Protein AF-A0A6A4B364-F1 (afdb_monomer_lite)

Structure (mmCIF, N/CA/C/O backbone):
data_AF-A0A6A4B364-F1
#
_entry.id   AF-A0A6A4B364-F1
#
loop_
_atom_site.group_PDB
_atom_site.id
_atom_site.type_symbol
_atom_site.label_atom_id
_atom_site.label_alt_id
_atom_site.label_comp_id
_atom_site.label_asym_id
_atom_site.label_entity_id
_atom_site.label_seq_id
_atom_site.pdbx_PDB_ins_code
_atom_site.Cartn_x
_atom_site.Cartn_y
_atom_site.Cartn_z
_atom_site.occupancy
_atom_site.B_iso_or_equiv
_atom_site.auth_seq_id
_atom_site.auth_comp_id
_atom_site.auth_asym_id
_atom_site.auth_atom_id
_atom_site.pdbx_PDB_model_num
ATOM 1 N N . MET A 1 1 ? 4.203 9.404 -16.608 1.00 52.62 1 MET A N 1
ATOM 2 C CA . MET A 1 1 ? 3.717 10.220 -15.467 1.00 52.62 1 MET A CA 1
ATOM 3 C C . MET A 1 1 ? 3.835 9.376 -14.208 1.00 52.62 1 MET A C 1
ATOM 5 O O . MET A 1 1 ? 3.344 8.257 -14.244 1.00 52.62 1 MET A O 1
ATOM 9 N N . ILE A 1 2 ? 4.499 9.880 -13.164 1.00 55.16 2 ILE A N 1
ATOM 10 C CA . ILE A 1 2 ? 4.746 9.167 -11.895 1.00 55.16 2 ILE A CA 1
ATOM 11 C C . ILE A 1 2 ? 3.555 9.365 -10.941 1.00 55.16 2 ILE A C 1
ATOM 13 O O . ILE A 1 2 ? 2.988 10.461 -10.892 1.00 55.16 2 ILE A O 1
ATOM 17 N N . HIS A 1 3 ? 3.192 8.330 -10.183 1.00 65.50 3 HIS A N 1
ATOM 18 C CA . HIS A 1 3 ? 2.043 8.278 -9.286 1.00 65.50 3 HIS A CA 1
ATOM 19 C C . HIS A 1 3 ? 2.066 9.456 -8.312 1.00 65.50 3 HIS A C 1
ATOM 21 O O . HIS A 1 3 ? 3.136 9.775 -7.780 1.00 65.50 3 HIS A O 1
ATOM 27 N N . PRO A 1 4 ? 0.919 10.084 -7.993 1.00 68.44 4 PRO A N 1
ATOM 28 C CA . PRO A 1 4 ? 0.864 11.164 -7.007 1.00 68.44 4 PRO A CA 1
ATOM 29 C C . PRO A 1 4 ? 1.469 10.783 -5.648 1.00 68.44 4 PRO A C 1
ATOM 31 O O . PRO A 1 4 ? 2.124 11.613 -5.027 1.00 68.44 4 PRO A O 1
ATOM 34 N N . ASN A 1 5 ? 1.333 9.513 -5.249 1.00 63.38 5 ASN A N 1
ATOM 35 C CA . ASN A 1 5 ? 1.792 9.008 -3.949 1.00 63.38 5 ASN A CA 1
ATOM 36 C C . ASN A 1 5 ? 3.190 8.352 -3.979 1.00 63.38 5 ASN A C 1
ATOM 38 O O . ASN A 1 5 ? 3.548 7.679 -3.013 1.00 63.38 5 ASN A O 1
ATOM 42 N N . GLN A 1 6 ? 3.961 8.487 -5.071 1.00 55.31 6 GLN A N 1
ATOM 43 C CA . GLN A 1 6 ? 5.340 7.983 -5.153 1.00 55.31 6 GLN A CA 1
ATOM 44 C C . GLN A 1 6 ? 6.344 9.100 -4.858 1.00 55.31 6 GLN A C 1
ATOM 46 O O . GLN A 1 6 ? 6.593 9.968 -5.692 1.00 55.31 6 GLN A O 1
ATOM 51 N N . ASN A 1 7 ? 6.913 9.106 -3.656 1.00 56.19 7 ASN A N 1
ATOM 52 C CA . ASN A 1 7 ? 7.682 10.240 -3.142 1.00 56.19 7 ASN A CA 1
ATOM 53 C C . ASN A 1 7 ? 9.203 10.135 -3.349 1.00 56.19 7 ASN A C 1
ATOM 55 O O . ASN A 1 7 ? 9.894 11.136 -3.198 1.00 56.19 7 ASN A O 1
ATOM 59 N N . GLY A 1 8 ? 9.736 8.960 -3.697 1.00 48.88 8 GLY A N 1
ATOM 60 C CA . GLY A 1 8 ? 11.181 8.774 -3.899 1.00 48.88 8 GLY A CA 1
ATOM 61 C C . GLY A 1 8 ? 11.618 9.005 -5.342 1.00 48.88 8 GLY A C 1
ATOM 62 O O . GLY A 1 8 ? 10.879 8.680 -6.269 1.00 48.88 8 GLY A O 1
ATOM 63 N N . PHE A 1 9 ? 12.824 9.558 -5.516 1.00 43.91 9 PHE A N 1
ATOM 64 C CA . PHE A 1 9 ? 13.441 9.879 -6.815 1.00 43.91 9 PHE A CA 1
ATOM 65 C C . PHE A 1 9 ? 12.610 10.815 -7.720 1.00 43.91 9 PHE A C 1
ATOM 67 O O . PHE A 1 9 ? 12.862 10.916 -8.918 1.00 43.91 9 PHE A O 1
ATOM 74 N N . VAL A 1 10 ? 11.648 11.545 -7.144 1.00 50.16 10 VAL A N 1
ATOM 75 C CA . VAL A 1 10 ? 10.903 12.623 -7.807 1.00 50.16 10 VAL A CA 1
ATOM 76 C C . VAL A 1 10 ? 11.375 13.958 -7.224 1.00 50.16 10 VAL A C 1
ATOM 78 O O . VAL A 1 10 ? 11.306 14.128 -6.002 1.00 50.16 10 VAL A O 1
ATOM 81 N N . PRO A 1 11 ? 11.834 14.921 -8.047 1.00 35.78 11 PRO A N 1
ATOM 82 C CA . PRO A 1 11 ? 12.192 16.251 -7.563 1.00 35.78 11 PRO A CA 1
ATOM 83 C C . PRO A 1 11 ? 11.050 16.863 -6.733 1.00 35.78 11 PRO A C 1
ATOM 85 O O . PRO A 1 11 ? 9.886 16.776 -7.121 1.00 35.78 11 PRO A O 1
ATOM 88 N N . PHE A 1 12 ? 11.386 17.490 -5.600 1.00 40.25 12 PHE A N 1
ATOM 89 C CA . PHE A 1 12 ? 10.466 18.189 -4.679 1.00 40.25 12 PHE A CA 1
ATOM 90 C C . PHE A 1 12 ? 9.543 17.329 -3.795 1.00 40.25 12 PHE A C 1
ATOM 92 O O . PHE A 1 12 ? 8.692 17.886 -3.101 1.00 40.25 12 PHE A O 1
ATOM 99 N N . ARG A 1 13 ? 9.713 16.002 -3.744 1.00 52.84 13 ARG A N 1
ATOM 100 C CA . ARG A 1 13 ? 9.011 15.136 -2.776 1.00 52.84 13 ARG A CA 1
ATOM 101 C C . ARG A 1 13 ? 9.959 14.701 -1.657 1.00 52.84 13 ARG A C 1
ATOM 103 O O . ARG A 1 13 ? 11.130 14.424 -1.901 1.00 52.84 13 ARG A O 1
ATOM 110 N N . THR A 1 14 ? 9.475 14.691 -0.415 1.00 50.91 14 THR A N 1
ATOM 111 C CA . THR A 1 14 ? 10.296 14.399 0.772 1.00 50.91 14 THR A CA 1
ATOM 112 C C . THR A 1 14 ? 9.898 13.071 1.407 1.00 50.91 14 THR A C 1
ATOM 114 O O . THR A 1 14 ? 8.752 12.633 1.315 1.00 50.91 14 THR A O 1
ATOM 117 N N . ILE A 1 15 ? 10.839 12.462 2.132 1.00 55.56 15 ILE A N 1
ATOM 118 C CA . ILE A 1 15 ? 10.612 11.266 2.967 1.00 55.56 15 ILE A CA 1
ATOM 119 C C . ILE A 1 15 ? 9.463 11.492 3.971 1.00 55.56 15 ILE A C 1
ATOM 121 O O . ILE A 1 15 ? 8.777 10.555 4.375 1.00 55.56 15 ILE A O 1
ATOM 125 N N . HIS A 1 16 ? 9.224 12.750 4.352 1.00 56.56 16 HIS A N 1
ATOM 126 C CA . HIS A 1 16 ? 8.242 13.125 5.364 1.00 56.56 16 HIS A CA 1
ATOM 127 C C . HIS A 1 16 ? 6.809 12.867 4.880 1.00 56.56 16 HIS A C 1
ATOM 129 O O . HIS A 1 16 ? 5.979 12.454 5.677 1.00 56.56 16 HIS A O 1
ATOM 135 N N . ALA A 1 17 ? 6.546 12.949 3.571 1.00 63.28 17 ALA A N 1
ATOM 136 C CA . ALA A 1 17 ? 5.213 12.721 3.014 1.00 63.28 17 ALA A CA 1
ATOM 137 C C . ALA A 1 17 ? 4.667 11.306 3.297 1.00 63.28 17 ALA A C 1
ATOM 139 O O . ALA A 1 17 ? 3.476 11.142 3.551 1.00 63.28 17 ALA A O 1
ATOM 140 N N . THR A 1 18 ? 5.518 10.276 3.305 1.00 66.50 18 THR A N 1
ATOM 141 C CA . THR A 1 18 ? 5.091 8.901 3.626 1.00 66.50 18 THR A CA 1
ATOM 142 C C . THR A 1 18 ? 4.776 8.744 5.118 1.00 66.50 18 THR A C 1
ATOM 144 O O . THR A 1 18 ? 3.798 8.090 5.483 1.00 66.50 18 THR A O 1
ATOM 147 N N . VAL A 1 19 ? 5.563 9.389 5.987 1.00 71.38 19 VAL A N 1
ATOM 148 C CA . VAL A 1 19 ? 5.317 9.416 7.439 1.00 71.38 19 VAL A CA 1
ATOM 149 C C . VAL A 1 19 ? 4.038 10.193 7.756 1.00 71.38 19 VAL A C 1
ATOM 151 O O . VAL A 1 19 ? 3.235 9.750 8.582 1.00 71.38 19 VAL A O 1
ATOM 154 N N . ASP A 1 20 ? 3.804 11.301 7.058 1.00 78.75 20 ASP A N 1
ATOM 155 C CA . ASP A 1 20 ? 2.604 12.122 7.191 1.00 78.75 20 ASP A CA 1
ATOM 156 C C . ASP A 1 20 ? 1.355 11.347 6.760 1.00 78.75 20 ASP A C 1
ATOM 158 O O . ASP A 1 20 ? 0.362 11.332 7.488 1.00 78.75 20 ASP A O 1
ATOM 162 N N . LEU A 1 21 ? 1.410 10.625 5.632 1.00 81.56 21 LEU A N 1
ATOM 163 C CA . LEU A 1 21 ? 0.314 9.763 5.173 1.00 81.56 21 LEU A CA 1
ATOM 164 C C . LEU A 1 21 ? 0.012 8.642 6.169 1.00 81.56 21 LEU A C 1
ATOM 166 O O . LEU A 1 21 ? -1.152 8.391 6.480 1.00 81.56 21 LEU A O 1
ATOM 170 N N . PHE A 1 22 ? 1.044 7.992 6.710 1.00 84.44 22 PHE A N 1
ATOM 171 C CA . PHE A 1 22 ? 0.864 6.967 7.734 1.00 84.44 22 PHE A CA 1
ATOM 172 C C . PHE A 1 22 ? 0.234 7.541 9.013 1.00 84.44 22 PHE A C 1
ATOM 174 O O . PHE A 1 22 ? -0.705 6.963 9.560 1.00 84.44 22 PHE A O 1
ATOM 181 N N . THR A 1 23 ? 0.695 8.709 9.460 1.00 84.56 23 THR A N 1
ATOM 182 C CA . THR A 1 23 ? 0.163 9.400 10.645 1.00 84.56 23 THR A CA 1
ATOM 183 C C . THR A 1 23 ? -1.288 9.834 10.436 1.00 84.56 23 THR A C 1
ATOM 185 O O . THR A 1 23 ? -2.134 9.617 11.306 1.00 84.56 23 THR A O 1
ATOM 188 N N . ALA A 1 24 ? -1.609 10.381 9.264 1.00 87.38 24 ALA A N 1
ATOM 189 C CA . ALA A 1 24 ? -2.969 10.750 8.894 1.00 87.38 24 ALA A CA 1
ATOM 190 C C . ALA A 1 24 ? -3.890 9.522 8.844 1.00 87.38 24 ALA A C 1
ATOM 192 O O . ALA A 1 24 ? -5.014 9.576 9.345 1.00 87.38 24 ALA A O 1
ATOM 193 N N . ALA A 1 25 ? -3.402 8.396 8.316 1.00 88.56 25 ALA A N 1
ATOM 194 C CA . ALA A 1 25 ? -4.145 7.141 8.294 1.00 88.56 25 ALA A CA 1
ATOM 195 C C . ALA A 1 25 ? -4.427 6.607 9.706 1.00 88.56 25 ALA A C 1
ATOM 197 O O . ALA A 1 25 ? -5.543 6.171 9.984 1.00 88.56 25 ALA A O 1
ATOM 198 N N . GLN A 1 26 ? -3.458 6.697 10.625 1.00 89.06 26 GLN A N 1
ATOM 199 C CA . GLN A 1 26 ? -3.680 6.356 12.033 1.00 89.06 26 GLN A CA 1
ATOM 200 C C . GLN A 1 26 ? -4.712 7.267 12.700 1.00 89.06 26 GLN A C 1
ATOM 202 O O . GLN A 1 26 ? -5.534 6.792 13.481 1.00 89.06 26 GLN A O 1
ATOM 207 N N . ALA A 1 27 ? -4.668 8.573 12.425 1.00 89.31 27 ALA A N 1
ATOM 208 C CA . ALA A 1 27 ? -5.640 9.515 12.967 1.00 89.31 27 ALA A CA 1
ATOM 209 C C . ALA A 1 27 ? -7.060 9.187 12.478 1.00 89.31 27 ALA A C 1
ATOM 211 O O . ALA A 1 27 ? -7.966 9.070 13.302 1.00 89.31 27 ALA A O 1
ATOM 212 N N . ALA A 1 28 ? -7.226 8.941 11.174 1.00 90.94 28 ALA A N 1
ATOM 213 C CA . ALA A 1 28 ? -8.504 8.553 10.578 1.00 90.94 28 ALA A CA 1
ATOM 214 C C . ALA A 1 28 ? -9.048 7.241 11.171 1.00 90.94 28 ALA A C 1
ATOM 216 O O . ALA A 1 28 ? -10.196 7.192 11.606 1.00 90.94 28 ALA A O 1
ATOM 217 N N . ALA A 1 29 ? -8.205 6.209 11.284 1.00 90.50 29 ALA A N 1
ATOM 218 C CA . ALA A 1 29 ? -8.578 4.912 11.859 1.00 90.50 29 ALA A CA 1
ATOM 219 C C . ALA A 1 29 ? -8.974 4.975 13.347 1.00 90.50 29 ALA A C 1
ATOM 221 O O . ALA A 1 29 ? -9.694 4.113 13.847 1.00 90.50 29 ALA A O 1
ATOM 222 N N . LYS A 1 30 ? -8.480 5.973 14.087 1.00 89.31 30 LYS A N 1
ATOM 223 C CA . LYS A 1 30 ? -8.847 6.190 15.496 1.00 89.31 30 LYS A CA 1
ATOM 224 C C . LYS A 1 30 ? -10.136 6.990 15.652 1.00 89.31 30 LYS A C 1
ATOM 226 O O . LYS A 1 30 ? -10.807 6.833 16.667 1.00 89.31 30 LYS A O 1
ATOM 231 N N . SER A 1 31 ? -10.450 7.864 14.697 1.00 89.88 31 SER A N 1
ATOM 232 C CA . SER A 1 31 ? -11.619 8.744 14.760 1.00 89.88 31 SER A CA 1
ATOM 233 C C . SER A 1 31 ? -12.870 8.154 14.118 1.00 89.88 31 SER A C 1
ATOM 235 O O . SER A 1 31 ? -13.972 8.534 14.499 1.00 89.88 31 SER A O 1
ATOM 237 N N . ASP A 1 32 ? -12.705 7.277 13.127 1.00 90.81 32 ASP A N 1
ATOM 238 C CA . ASP A 1 32 ? -13.801 6.697 12.354 1.00 90.81 32 ASP A CA 1
ATOM 239 C C . ASP A 1 32 ? -13.988 5.212 12.725 1.00 90.81 32 ASP A C 1
ATOM 241 O O . ASP A 1 32 ? -13.091 4.404 12.451 1.00 90.81 32 ASP A O 1
ATOM 245 N N . PRO A 1 33 ? -15.122 4.829 13.349 1.00 89.19 33 PRO A N 1
ATOM 246 C CA . PRO A 1 33 ? -15.416 3.439 13.692 1.00 89.19 33 PRO A CA 1
ATOM 247 C C . PRO A 1 33 ? -15.363 2.485 12.494 1.00 89.19 33 PRO A C 1
ATOM 249 O O . PRO A 1 33 ? -14.928 1.345 12.654 1.00 89.19 33 PRO A O 1
ATOM 252 N N . ASP A 1 34 ? -15.710 2.952 11.290 1.00 89.19 34 ASP A N 1
ATOM 253 C CA . ASP A 1 34 ? -15.688 2.127 10.075 1.00 89.19 34 ASP A CA 1
ATOM 254 C C . ASP A 1 34 ? -14.256 1.766 9.641 1.00 89.19 34 ASP A C 1
ATOM 256 O O . ASP A 1 34 ? -14.041 0.835 8.860 1.00 89.19 34 ASP A O 1
ATOM 260 N N . MET A 1 35 ? -13.256 2.491 10.153 1.00 91.62 35 MET A N 1
ATOM 261 C CA . MET A 1 35 ? -11.827 2.275 9.904 1.00 91.62 35 MET A CA 1
ATOM 262 C C . MET A 1 35 ? -11.081 1.789 11.150 1.00 91.62 35 MET A C 1
ATOM 264 O O . MET A 1 35 ? -9.850 1.733 11.142 1.00 91.62 35 MET A O 1
ATOM 268 N N . ALA A 1 36 ? -11.788 1.393 12.211 1.00 87.75 36 ALA A N 1
ATOM 269 C CA . ALA A 1 36 ? -11.161 0.949 13.454 1.00 87.75 36 ALA A CA 1
ATOM 270 C C . ALA A 1 36 ? -10.290 -0.312 13.276 1.00 87.75 36 ALA A C 1
ATOM 272 O O . ALA A 1 36 ? -9.364 -0.548 14.051 1.00 87.75 36 ALA A O 1
ATOM 273 N N . GLU A 1 37 ? -10.546 -1.094 12.226 1.00 85.81 37 GLU A N 1
ATOM 274 C CA . GLU A 1 37 ? -9.785 -2.294 11.855 1.00 85.81 37 GLU A CA 1
ATOM 275 C C . GLU A 1 37 ? -8.764 -2.055 10.738 1.00 85.81 37 GLU A C 1
ATOM 277 O O . GLU A 1 37 ? -8.182 -3.012 10.224 1.00 85.81 37 GLU A O 1
ATOM 282 N N . ALA A 1 38 ? -8.539 -0.797 10.354 1.00 89.88 38 ALA A N 1
ATOM 283 C CA . ALA A 1 38 ? -7.663 -0.475 9.243 1.00 89.88 38 ALA A CA 1
ATOM 284 C C . ALA A 1 38 ? -6.216 -0.908 9.512 1.00 89.88 38 ALA A C 1
ATOM 286 O O . ALA A 1 38 ? -5.687 -0.808 10.628 1.00 89.88 38 ALA A O 1
ATOM 287 N N . LEU A 1 39 ? -5.560 -1.374 8.452 1.00 89.56 39 LEU A N 1
ATOM 288 C CA . LEU A 1 39 ? -4.205 -1.912 8.487 1.00 89.56 39 LEU A CA 1
ATOM 289 C C . LEU A 1 39 ? -3.330 -1.202 7.453 1.00 89.56 39 LEU A C 1
ATOM 291 O O . LEU A 1 39 ? -3.795 -0.809 6.384 1.00 89.56 39 LEU A O 1
ATOM 295 N N . ALA A 1 40 ? -2.041 -1.103 7.757 1.00 89.50 40 ALA A N 1
ATOM 296 C CA . ALA A 1 40 ? -1.001 -0.757 6.802 1.00 89.50 40 ALA A CA 1
ATOM 297 C C . ALA A 1 40 ? -0.107 -1.977 6.555 1.00 89.50 40 ALA A C 1
ATOM 299 O O . ALA A 1 40 ? 0.352 -2.618 7.500 1.00 89.50 40 ALA A O 1
ATOM 300 N N . LEU A 1 41 ? 0.137 -2.296 5.289 1.00 87.25 41 LEU A N 1
ATOM 301 C CA . LEU A 1 41 ? 1.050 -3.331 4.835 1.00 87.25 41 LEU A CA 1
ATOM 302 C C . LEU A 1 41 ? 2.316 -2.648 4.330 1.00 87.25 41 LEU A C 1
ATOM 304 O O . LEU A 1 41 ? 2.267 -1.936 3.331 1.00 87.25 41 LEU A O 1
ATOM 308 N N . LEU A 1 42 ? 3.437 -2.872 5.003 1.00 85.62 42 LEU A N 1
ATOM 309 C CA . LEU A 1 42 ? 4.753 -2.422 4.561 1.00 85.62 42 LEU A CA 1
ATOM 310 C C . LEU A 1 42 ? 5.349 -3.534 3.698 1.00 85.62 42 LEU A C 1
ATOM 312 O O . LEU A 1 42 ? 5.730 -4.584 4.217 1.00 85.62 42 LEU A O 1
ATOM 316 N N . LEU A 1 43 ? 5.335 -3.331 2.383 1.00 83.25 43 LEU A N 1
ATOM 317 C CA . LEU A 1 43 ? 5.766 -4.290 1.374 1.00 83.25 43 LEU A CA 1
ATOM 318 C C . LEU A 1 43 ? 7.262 -4.092 1.087 1.00 83.25 43 LEU A C 1
ATOM 320 O O . LEU A 1 43 ? 7.671 -3.024 0.644 1.00 83.25 43 LEU A O 1
ATOM 324 N N . ASP A 1 44 ? 8.058 -5.140 1.301 1.00 79.00 44 ASP A N 1
ATOM 325 C CA . ASP A 1 44 ? 9.494 -5.176 0.976 1.00 79.00 44 ASP A CA 1
ATOM 326 C C . ASP A 1 44 ? 9.686 -6.067 -0.256 1.00 79.00 44 ASP A C 1
ATOM 328 O O . ASP A 1 44 ? 9.340 -7.247 -0.213 1.00 79.00 44 ASP A O 1
ATOM 332 N N . PHE A 1 45 ? 10.201 -5.538 -1.366 1.00 74.44 45 PHE A N 1
ATOM 333 C CA . PHE A 1 45 ? 10.499 -6.332 -2.567 1.00 74.44 45 PHE A CA 1
ATOM 334 C C . PHE A 1 45 ? 11.972 -6.765 -2.568 1.00 74.44 45 PHE A C 1
ATOM 336 O O . PHE A 1 45 ? 12.879 -5.954 -2.389 1.00 74.44 45 PHE A O 1
ATOM 343 N N . ARG A 1 46 ? 12.248 -8.062 -2.777 1.00 67.06 46 ARG A N 1
ATOM 344 C CA . ARG A 1 46 ? 13.624 -8.590 -2.743 1.00 67.06 46 ARG A CA 1
ATOM 345 C C . ARG A 1 46 ? 14.456 -8.040 -3.895 1.00 67.06 46 ARG A C 1
ATOM 347 O O . ARG A 1 46 ? 14.161 -8.359 -5.040 1.00 67.06 46 ARG A O 1
ATOM 354 N N . LYS A 1 47 ? 15.545 -7.327 -3.559 1.00 58.56 47 LYS A N 1
ATOM 355 C CA . LYS A 1 47 ? 16.659 -6.948 -4.456 1.00 58.56 47 LYS A CA 1
ATOM 356 C C . LYS A 1 47 ? 16.176 -6.672 -5.884 1.00 58.56 47 LYS A C 1
ATOM 358 O O . LYS A 1 47 ? 16.555 -7.360 -6.833 1.00 58.56 47 LYS A O 1
ATOM 363 N N . ALA A 1 48 ? 15.307 -5.675 -6.007 1.00 54.19 48 ALA A N 1
ATOM 364 C CA . ALA A 1 48 ? 14.619 -5.337 -7.246 1.00 54.19 48 ALA A CA 1
ATOM 365 C C . ALA A 1 48 ? 15.557 -5.092 -8.445 1.00 54.19 48 ALA A C 1
ATOM 367 O O . ALA A 1 48 ? 15.171 -5.297 -9.586 1.00 54.19 48 ALA A O 1
ATOM 368 N N . TYR A 1 49 ? 16.808 -4.705 -8.186 1.00 52.38 49 TYR A N 1
ATOM 369 C CA . TYR A 1 49 ? 17.838 -4.473 -9.203 1.00 52.38 49 TYR A CA 1
ATOM 370 C C . TYR A 1 49 ? 18.648 -5.707 -9.615 1.00 52.38 49 TYR A C 1
ATOM 372 O O . TYR A 1 49 ? 19.332 -5.658 -10.639 1.00 52.38 49 TYR A O 1
ATOM 380 N N . ASP A 1 50 ? 18.634 -6.768 -8.805 1.00 56.09 50 ASP A N 1
ATOM 381 C CA . ASP A 1 50 ? 19.371 -8.013 -9.075 1.00 56.09 50 ASP A CA 1
ATOM 382 C C . ASP A 1 50 ? 18.473 -9.059 -9.762 1.00 56.09 50 ASP A C 1
ATOM 384 O O . ASP A 1 50 ? 18.967 -10.066 -10.256 1.00 56.09 50 ASP A O 1
ATOM 388 N N . SER A 1 51 ? 17.153 -8.846 -9.756 1.00 55.59 51 SER A N 1
ATOM 389 C CA . SER A 1 51 ? 16.136 -9.815 -10.193 1.00 55.59 51 SER A CA 1
ATOM 390 C C . SER A 1 51 ? 15.524 -9.520 -11.565 1.00 55.59 51 SER A C 1
ATOM 392 O O . SER A 1 51 ? 14.772 -10.348 -12.075 1.00 55.59 51 SER A O 1
ATOM 394 N N . VAL A 1 52 ? 15.848 -8.377 -12.173 1.00 60.78 52 VAL A N 1
ATOM 395 C CA . VAL A 1 52 ? 15.301 -7.953 -13.468 1.00 60.78 52 VAL A CA 1
ATOM 396 C C . VAL A 1 52 ? 16.424 -7.878 -14.505 1.00 60.78 52 VAL A C 1
ATOM 398 O O . VAL A 1 52 ? 17.526 -7.425 -14.190 1.00 60.78 52 VAL A O 1
ATOM 401 N N . ASP A 1 53 ? 16.159 -8.343 -15.731 1.00 68.88 53 ASP A N 1
ATOM 402 C CA . ASP A 1 53 ? 17.120 -8.339 -16.842 1.00 68.88 53 ASP A CA 1
ATOM 403 C C . ASP A 1 53 ? 17.520 -6.903 -17.205 1.00 68.88 53 ASP A C 1
ATOM 405 O O . ASP A 1 53 ? 16.776 -6.164 -17.848 1.00 68.88 53 ASP A O 1
ATOM 409 N N . ARG A 1 54 ? 18.714 -6.501 -16.768 1.00 67.69 54 ARG A N 1
ATOM 410 C CA . ARG A 1 54 ? 19.214 -5.133 -16.921 1.00 67.69 54 ARG A CA 1
ATOM 411 C C . ARG A 1 54 ? 19.373 -4.716 -18.378 1.00 67.69 54 ARG A C 1
ATOM 413 O O . ARG A 1 54 ? 19.173 -3.543 -18.674 1.00 67.69 54 ARG A O 1
ATOM 420 N N . GLU A 1 55 ? 19.721 -5.637 -19.272 1.00 70.00 55 GLU A N 1
ATOM 421 C CA . GLU A 1 55 ? 19.916 -5.307 -20.686 1.00 70.00 55 GLU A CA 1
ATOM 422 C C . GLU A 1 55 ? 18.577 -5.042 -21.368 1.00 70.00 55 GLU A C 1
ATOM 424 O O . GLU A 1 55 ? 18.419 -4.015 -22.029 1.00 70.00 55 GLU A O 1
ATOM 429 N N . PHE A 1 56 ? 17.582 -5.899 -21.124 1.00 69.69 56 PHE A N 1
ATOM 430 C CA . PHE A 1 56 ? 16.212 -5.663 -21.580 1.00 69.69 56 PHE A CA 1
ATOM 431 C C . PHE A 1 56 ? 15.666 -4.328 -21.053 1.00 69.69 56 PHE A C 1
ATOM 433 O O . PHE A 1 56 ? 15.080 -3.535 -21.789 1.00 69.69 56 PHE A O 1
ATOM 440 N N . LEU A 1 57 ? 15.895 -4.059 -19.771 1.00 67.00 57 LEU A N 1
ATOM 441 C CA . LEU A 1 57 ? 15.456 -2.846 -19.098 1.00 67.00 57 LEU A CA 1
ATOM 442 C C . LEU A 1 57 ? 16.072 -1.568 -19.691 1.00 67.00 57 LEU A C 1
ATOM 444 O O . LEU A 1 57 ? 15.350 -0.601 -19.946 1.00 67.00 57 LEU A O 1
ATOM 448 N N . TYR A 1 58 ? 17.383 -1.559 -19.941 1.00 72.50 58 TYR A N 1
ATOM 449 C CA . TYR A 1 58 ? 18.037 -0.424 -20.591 1.00 72.50 58 TYR A CA 1
ATOM 450 C C . TYR A 1 58 ? 17.574 -0.248 -22.037 1.00 72.50 58 TYR A C 1
ATOM 452 O O . TYR A 1 58 ? 17.357 0.887 -22.451 1.00 72.50 58 TYR A O 1
ATOM 460 N N . ALA A 1 59 ? 17.331 -1.338 -22.771 1.00 69.00 59 ALA A N 1
ATOM 461 C CA . ALA A 1 59 ? 16.790 -1.267 -24.126 1.00 69.00 59 ALA A CA 1
ATOM 462 C C . ALA A 1 59 ? 15.386 -0.636 -24.164 1.00 69.00 59 ALA A C 1
ATOM 464 O O . ALA A 1 59 ? 15.088 0.152 -25.058 1.00 69.00 59 ALA A O 1
ATOM 465 N N . VAL A 1 60 ? 14.528 -0.929 -23.180 1.00 68.50 60 VAL A N 1
ATOM 466 C CA . VAL A 1 60 ? 13.201 -0.297 -23.066 1.00 68.50 60 VAL A CA 1
ATOM 467 C C . VAL A 1 60 ? 13.311 1.190 -22.717 1.00 68.50 60 VAL A C 1
ATOM 469 O O . VAL A 1 60 ? 12.572 1.993 -23.282 1.00 68.50 60 VAL A O 1
ATOM 472 N N . LEU A 1 61 ? 14.214 1.578 -21.809 1.00 68.62 61 LEU A N 1
ATOM 473 C CA . LEU A 1 61 ? 14.428 2.993 -21.475 1.00 68.62 61 LEU A CA 1
ATOM 474 C C . LEU A 1 61 ? 14.940 3.791 -22.674 1.00 68.62 61 LEU A C 1
ATOM 476 O O . LEU A 1 61 ? 14.398 4.858 -22.954 1.00 68.62 61 LEU A O 1
ATOM 480 N N . ASP A 1 62 ? 15.917 3.245 -23.397 1.00 72.12 62 ASP A N 1
ATOM 481 C CA . ASP A 1 62 ? 16.466 3.849 -24.611 1.00 72.12 62 ASP A CA 1
ATOM 482 C C . ASP A 1 62 ? 15.386 3.979 -25.697 1.00 72.12 62 ASP A C 1
ATOM 484 O O . ASP A 1 62 ? 15.185 5.055 -26.259 1.00 72.12 62 ASP A O 1
ATOM 488 N N . TRP A 1 63 ? 14.580 2.929 -25.895 1.00 72.62 63 TRP A N 1
ATOM 489 C CA . TRP A 1 63 ? 13.435 2.958 -26.810 1.00 72.62 63 TRP A CA 1
ATOM 490 C C . TRP A 1 63 ? 12.384 4.018 -26.434 1.00 72.62 63 TRP A C 1
ATOM 492 O O . TRP A 1 63 ? 11.771 4.626 -27.311 1.00 72.62 63 TRP A O 1
ATOM 502 N N . LEU A 1 64 ? 12.184 4.269 -25.137 1.00 68.44 64 LEU A N 1
ATOM 503 C CA . LEU A 1 64 ? 11.287 5.309 -24.623 1.00 68.44 64 LEU A CA 1
ATOM 504 C C . LEU A 1 64 ? 11.931 6.710 -24.571 1.00 68.44 64 LEU A C 1
ATOM 506 O O . LEU A 1 64 ? 11.242 7.670 -24.218 1.00 68.44 64 LEU A O 1
ATOM 510 N N . GLY A 1 65 ? 13.217 6.847 -24.914 1.00 70.56 65 GLY A N 1
ATOM 511 C CA . GLY A 1 65 ? 13.953 8.114 -24.909 1.00 70.56 65 GLY A CA 1
ATOM 512 C C . GLY A 1 65 ? 14.397 8.598 -23.523 1.00 70.56 65 GLY A C 1
ATOM 513 O O . GLY A 1 65 ? 14.646 9.792 -23.347 1.00 70.56 65 GLY A O 1
ATOM 514 N N . PHE A 1 66 ? 14.476 7.706 -22.530 1.00 65.62 66 PHE A N 1
ATOM 515 C CA . PHE A 1 66 ? 14.982 8.018 -21.191 1.00 65.62 66 PHE A CA 1
ATOM 516 C C . PHE A 1 66 ? 16.454 7.600 -21.044 1.00 65.62 66 PHE A C 1
ATOM 518 O O . PHE A 1 66 ? 16.828 6.521 -21.505 1.00 65.62 66 PHE A O 1
ATOM 525 N N . PRO A 1 67 ? 17.299 8.400 -20.362 1.00 64.75 67 PRO A N 1
ATOM 526 C CA . PRO A 1 67 ? 18.676 8.007 -20.086 1.00 64.75 67 PRO A CA 1
ATOM 527 C C . PRO A 1 67 ? 18.711 6.752 -19.188 1.00 64.75 67 PRO A C 1
ATOM 529 O O . PRO A 1 67 ? 17.829 6.587 -18.339 1.00 64.75 67 PRO A O 1
ATOM 532 N N . PRO A 1 68 ? 19.724 5.872 -19.326 1.00 60.16 68 PRO A N 1
ATOM 533 C CA . PRO A 1 68 ? 19.838 4.588 -18.615 1.00 60.16 68 PRO A CA 1
ATOM 534 C C . PRO A 1 68 ? 20.182 4.725 -17.115 1.00 60.16 68 PRO A C 1
ATOM 536 O O . PRO A 1 68 ? 20.877 3.901 -16.523 1.00 60.16 68 PRO A O 1
ATOM 539 N N . GLU A 1 69 ? 19.693 5.774 -16.462 1.00 61.34 69 GLU A N 1
ATOM 540 C CA . GLU A 1 69 ? 19.860 6.022 -15.037 1.00 61.34 69 GLU A CA 1
ATOM 541 C C . GLU A 1 69 ? 18.934 5.077 -14.255 1.00 61.34 69 GLU A C 1
ATOM 543 O O . GLU A 1 69 ? 17.709 5.221 -14.244 1.00 61.34 69 GLU A O 1
ATOM 548 N N . GLY A 1 70 ? 19.538 4.071 -13.614 1.00 57.00 70 GLY A N 1
ATOM 549 C CA . GLY A 1 70 ? 18.891 2.839 -13.142 1.00 57.00 70 GLY A CA 1
ATOM 550 C C . GLY A 1 70 ? 17.674 2.960 -12.213 1.00 57.00 70 GLY A C 1
ATOM 551 O O . GLY A 1 70 ? 16.989 1.962 -12.015 1.00 57.00 70 GLY A O 1
ATOM 552 N N . ALA A 1 71 ? 17.331 4.136 -11.685 1.00 59.53 71 ALA A N 1
ATOM 553 C CA . ALA A 1 71 ? 16.178 4.304 -10.796 1.00 59.53 71 ALA A CA 1
ATOM 554 C C . ALA A 1 71 ? 14.829 4.464 -11.506 1.00 59.53 71 ALA A C 1
ATOM 556 O O . ALA A 1 71 ? 13.804 4.052 -10.961 1.00 59.53 71 ALA A O 1
ATOM 557 N N . LEU A 1 72 ? 14.798 5.022 -12.718 1.00 64.94 72 LEU A N 1
ATOM 558 C CA . LEU A 1 72 ? 13.537 5.416 -13.359 1.00 64.94 72 LEU A CA 1
ATOM 559 C C . LEU A 1 72 ? 12.647 4.226 -13.727 1.00 64.94 72 LEU A C 1
ATOM 561 O O . LEU A 1 72 ? 11.424 4.304 -13.629 1.00 64.94 72 LEU A O 1
ATOM 565 N N . LEU A 1 73 ? 13.243 3.101 -14.104 1.00 65.44 73 LEU A N 1
ATOM 566 C CA . LEU A 1 73 ? 12.482 1.943 -14.552 1.00 65.44 73 LEU A CA 1
ATOM 567 C C . LEU A 1 73 ? 11.847 1.165 -13.408 1.00 65.44 73 LEU A C 1
ATOM 569 O O . LEU A 1 73 ? 10.711 0.718 -13.523 1.00 65.44 73 LEU A O 1
ATOM 573 N N . PHE A 1 74 ? 12.537 1.068 -12.275 1.00 66.38 74 PHE A N 1
ATOM 574 C CA . PHE A 1 74 ? 11.950 0.499 -11.071 1.00 66.38 74 PHE A CA 1
ATOM 575 C C . PHE A 1 74 ? 10.731 1.316 -10.610 1.00 66.38 74 PHE A C 1
ATOM 577 O O . PHE A 1 74 ? 9.702 0.740 -10.259 1.00 66.38 74 PHE A O 1
ATOM 584 N N . LEU A 1 75 ? 10.792 2.651 -10.712 1.00 71.38 75 LEU A N 1
ATOM 585 C CA . LEU A 1 75 ? 9.639 3.519 -10.446 1.00 71.38 75 LEU A CA 1
ATOM 586 C C . LEU A 1 75 ? 8.489 3.269 -11.431 1.00 71.38 75 LEU A C 1
ATOM 588 O O . LEU A 1 75 ? 7.339 3.239 -11.006 1.00 71.38 75 LEU A O 1
ATOM 592 N N . LEU A 1 76 ? 8.778 3.065 -12.722 1.00 73.56 76 LEU A N 1
ATOM 593 C CA . LEU A 1 76 ? 7.762 2.733 -13.733 1.00 73.56 76 LEU A CA 1
ATOM 594 C C . LEU A 1 76 ? 7.121 1.361 -13.494 1.00 73.56 76 LEU A C 1
ATOM 596 O O . LEU A 1 76 ? 5.931 1.180 -13.736 1.00 73.56 76 LEU A O 1
ATOM 600 N N . VAL A 1 77 ? 7.886 0.389 -13.005 1.00 76.38 77 VAL A N 1
ATOM 601 C CA . VAL A 1 77 ? 7.353 -0.932 -12.668 1.00 76.38 77 VAL A CA 1
ATOM 602 C C . VAL A 1 77 ? 6.497 -0.848 -11.395 1.00 76.38 77 VAL A C 1
ATOM 604 O O . VAL A 1 77 ? 5.374 -1.350 -11.387 1.00 76.38 77 VAL A O 1
ATOM 607 N N . LEU A 1 78 ? 6.940 -0.133 -10.353 1.00 78.75 78 LEU A N 1
ATOM 608 C CA . LEU A 1 78 ? 6.118 0.134 -9.161 1.00 78.75 78 LEU A CA 1
ATOM 609 C C . LEU A 1 78 ? 4.858 0.958 -9.467 1.00 78.75 78 LEU A C 1
ATOM 611 O O . LEU A 1 78 ? 3.814 0.722 -8.863 1.00 78.75 78 LEU A O 1
ATOM 615 N N . GLU A 1 79 ? 4.910 1.871 -10.439 1.00 82.50 79 GLU A N 1
ATOM 616 C CA . GLU A 1 79 ? 3.742 2.621 -10.920 1.00 82.50 79 GLU A CA 1
ATOM 617 C C . GLU A 1 79 ? 2.599 1.681 -11.321 1.00 82.50 79 GLU A C 1
ATOM 619 O O . GLU A 1 79 ? 1.437 1.926 -10.986 1.00 82.50 79 GLU A O 1
ATOM 624 N N . ALA A 1 80 ? 2.916 0.591 -12.029 1.00 84.88 80 ALA A N 1
ATOM 625 C CA . ALA A 1 80 ? 1.924 -0.385 -12.462 1.00 84.88 80 ALA A CA 1
ATOM 626 C C . ALA A 1 80 ? 1.266 -1.087 -11.265 1.00 84.88 80 ALA A C 1
ATOM 628 O O . ALA A 1 80 ? 0.045 -1.270 -11.255 1.00 84.88 80 ALA A O 1
ATOM 629 N N . LEU A 1 81 ? 2.048 -1.415 -10.230 1.00 87.00 81 LEU A N 1
ATOM 630 C CA . LEU A 1 81 ? 1.521 -1.947 -8.974 1.00 87.00 81 LEU A CA 1
ATOM 631 C C . LEU A 1 81 ? 0.583 -0.939 -8.300 1.00 87.00 81 LEU A C 1
ATOM 633 O O . LEU A 1 81 ? -0.532 -1.303 -7.926 1.00 87.00 81 LEU A O 1
ATOM 637 N N . TYR A 1 82 ? 1.002 0.325 -8.185 1.00 88.62 82 TYR A N 1
ATOM 638 C CA . TYR A 1 82 ? 0.223 1.357 -7.497 1.00 88.62 82 TYR A CA 1
ATOM 639 C C . TYR A 1 82 ? -1.111 1.585 -8.206 1.00 88.62 82 TYR A C 1
ATOM 641 O O . TYR A 1 82 ? -2.166 1.532 -7.579 1.00 88.62 82 TYR A O 1
ATOM 649 N N . ARG A 1 83 ? -1.089 1.708 -9.537 1.00 89.25 83 ARG A N 1
ATOM 650 C CA . ARG A 1 83 ? -2.305 1.840 -10.352 1.00 89.25 83 ARG A CA 1
ATOM 651 C C . ARG A 1 83 ? -3.218 0.628 -10.248 1.00 89.25 83 ARG A C 1
ATOM 653 O O . ARG A 1 83 ? -4.441 0.784 -10.249 1.00 89.25 83 ARG A O 1
ATOM 660 N N . ARG A 1 84 ? -2.662 -0.585 -10.175 1.00 92.88 84 ARG A N 1
ATOM 661 C CA . ARG A 1 84 ? -3.469 -1.802 -10.040 1.00 92.88 84 ARG A CA 1
ATOM 662 C C . ARG A 1 84 ? -4.174 -1.872 -8.686 1.00 92.88 84 ARG A C 1
ATOM 664 O O . ARG A 1 84 ? -5.318 -2.322 -8.654 1.00 92.88 84 ARG A O 1
ATOM 671 N N . ILE A 1 85 ? -3.518 -1.418 -7.616 1.00 91.75 85 ILE A N 1
ATOM 672 C CA . ILE A 1 85 ? -4.114 -1.289 -6.278 1.00 91.75 85 ILE A CA 1
ATOM 673 C C . ILE A 1 85 ? -5.181 -0.188 -6.278 1.00 91.75 85 ILE A C 1
ATOM 675 O O . ILE A 1 85 ? -6.305 -0.423 -5.838 1.00 91.75 85 ILE A O 1
ATOM 679 N N . ASP A 1 86 ? -4.873 0.986 -6.833 1.00 91.19 86 ASP A N 1
ATOM 680 C CA . ASP A 1 86 ? -5.799 2.119 -6.834 1.00 91.19 86 ASP A CA 1
ATOM 681 C C . ASP A 1 86 ? -7.079 1.842 -7.630 1.00 91.19 86 ASP A C 1
ATOM 683 O O . ASP A 1 86 ? -8.182 2.173 -7.180 1.00 91.19 86 ASP A O 1
ATOM 687 N N . SER A 1 87 ? -6.949 1.165 -8.773 1.00 92.31 87 SER A N 1
ATOM 688 C CA . SER A 1 87 ? -8.078 0.795 -9.636 1.00 92.31 87 SER A CA 1
ATOM 689 C C . SER A 1 87 ? -8.934 -0.359 -9.109 1.00 92.31 87 SER A C 1
ATOM 691 O O . SER A 1 87 ? -10.057 -0.536 -9.591 1.00 92.31 87 SER A O 1
ATOM 693 N N . ASP A 1 88 ? -8.462 -1.136 -8.127 1.00 94.75 88 ASP A N 1
ATOM 694 C CA . ASP A 1 88 ? -9.256 -2.233 -7.579 1.00 94.75 88 ASP A CA 1
ATOM 695 C C . ASP A 1 88 ? -10.389 -1.690 -6.699 1.00 94.75 88 ASP A C 1
ATOM 697 O O . ASP A 1 88 ? -10.170 -1.027 -5.679 1.00 94.75 88 ASP A O 1
ATOM 701 N N . ARG A 1 89 ? -11.628 -1.967 -7.110 1.00 93.62 89 ARG A N 1
ATOM 702 C CA . ARG A 1 89 ? -12.839 -1.490 -6.429 1.00 93.62 89 ARG A CA 1
ATOM 703 C C . ARG A 1 89 ? -13.110 -2.222 -5.119 1.00 93.62 89 ARG A C 1
ATOM 705 O O . ARG A 1 89 ? -13.855 -1.702 -4.298 1.00 93.62 89 ARG A O 1
ATOM 712 N N . ASN A 1 90 ? -12.511 -3.396 -4.928 1.00 94.19 90 ASN A N 1
ATOM 713 C CA . ASN A 1 90 ? -12.656 -4.176 -3.702 1.00 94.19 90 ASN A CA 1
ATOM 714 C C . ASN A 1 90 ? -11.660 -3.743 -2.621 1.00 94.19 90 ASN A C 1
ATOM 716 O O . ASN A 1 90 ? -11.720 -4.244 -1.503 1.00 94.19 90 ASN A O 1
ATOM 720 N N . ILE A 1 91 ? -10.742 -2.833 -2.958 1.00 93.88 91 ILE A N 1
ATOM 721 C CA . ILE A 1 91 ? -9.845 -2.188 -2.008 1.00 93.88 91 ILE A CA 1
ATOM 722 C C . ILE A 1 91 ? -10.448 -0.831 -1.687 1.00 93.88 91 ILE A C 1
ATOM 724 O O . ILE A 1 91 ? -10.557 0.043 -2.546 1.00 93.88 91 ILE A O 1
ATOM 728 N N . GLU A 1 92 ? -10.855 -0.654 -0.443 1.00 94.19 92 GLU A N 1
ATOM 729 C CA . GLU A 1 92 ? -11.455 0.579 0.036 1.00 94.19 92 GLU A CA 1
ATOM 730 C C . GLU A 1 92 ? -10.403 1.516 0.634 1.00 94.19 92 GLU A C 1
ATOM 732 O O . GLU A 1 92 ? -10.562 2.737 0.567 1.00 94.19 92 GLU A O 1
ATOM 737 N N . GLY A 1 93 ? -9.338 0.965 1.217 1.00 92.50 93 GLY A N 1
ATOM 738 C CA . GLY A 1 93 ? -8.271 1.740 1.845 1.00 92.50 93 GLY A CA 1
ATOM 739 C C . GLY A 1 93 ? -8.734 2.620 3.008 1.00 92.50 93 GLY A C 1
ATOM 740 O O . GLY A 1 93 ? -9.789 2.408 3.612 1.00 92.50 93 GLY A O 1
ATOM 741 N N . VAL A 1 94 ? -7.950 3.643 3.330 1.00 93.19 94 VAL A N 1
ATOM 742 C CA . VAL A 1 94 ? -8.222 4.571 4.436 1.00 93.19 94 VAL A CA 1
ATOM 743 C C . VAL A 1 94 ? -8.713 5.902 3.887 1.00 93.19 94 VAL A C 1
ATOM 745 O O . VAL A 1 94 ? -8.114 6.463 2.971 1.00 93.19 94 VAL A O 1
ATOM 748 N N . MET A 1 95 ? -9.806 6.421 4.444 1.00 93.62 95 MET A N 1
ATOM 749 C CA . MET A 1 95 ? -10.349 7.706 4.021 1.00 93.62 95 MET A CA 1
ATOM 750 C C . MET A 1 95 ? -9.772 8.835 4.871 1.00 93.62 95 MET A C 1
ATOM 752 O O . MET A 1 95 ? -10.105 8.983 6.045 1.00 93.62 95 MET A O 1
ATOM 756 N N . LEU A 1 96 ? -8.927 9.662 4.266 1.00 89.88 96 LEU A N 1
ATOM 757 C CA . LEU A 1 96 ? -8.393 10.861 4.896 1.00 89.88 96 LEU A CA 1
ATOM 758 C C . LEU A 1 96 ? -9.343 12.026 4.632 1.00 89.88 96 LEU A C 1
ATOM 760 O O . LEU A 1 96 ? -9.676 12.324 3.485 1.00 89.88 96 LEU A O 1
ATOM 764 N N . ARG A 1 97 ? -9.791 12.692 5.696 1.00 88.00 97 ARG A N 1
ATOM 765 C CA . ARG A 1 97 ? -10.709 13.833 5.611 1.00 88.00 97 ARG A CA 1
ATOM 766 C C . ARG A 1 97 ? -10.012 15.087 6.115 1.00 88.00 97 ARG A C 1
ATOM 768 O O . ARG A 1 97 ? -9.433 15.093 7.197 1.00 88.00 97 ARG A O 1
ATOM 775 N N . SER A 1 98 ? -10.092 16.158 5.338 1.00 81.94 98 SER A N 1
ATOM 776 C CA . SER A 1 98 ? -9.605 17.481 5.717 1.00 81.94 98 SER A CA 1
ATOM 777 C C . SER A 1 98 ? -10.586 18.558 5.256 1.00 81.9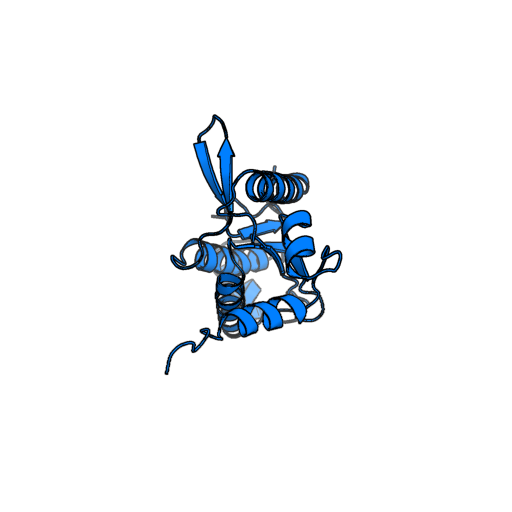4 98 SER A C 1
ATOM 779 O O . SER A 1 98 ? -11.519 18.287 4.501 1.00 81.94 98 SER A O 1
ATOM 781 N N . LYS A 1 99 ? -10.346 19.812 5.658 1.00 80.75 99 LYS A N 1
ATOM 782 C CA . LYS A 1 99 ? -11.108 20.960 5.138 1.00 80.75 99 LYS A CA 1
ATOM 783 C C . LYS A 1 99 ? -10.989 21.112 3.614 1.00 80.75 99 LYS A C 1
ATOM 785 O O . LYS A 1 99 ? -11.884 21.678 3.003 1.00 80.75 99 LYS A O 1
ATOM 790 N N . ALA A 1 100 ? -9.905 20.612 3.015 1.00 80.50 100 ALA A N 1
ATOM 791 C CA . ALA A 1 100 ? -9.664 20.670 1.575 1.00 80.50 100 ALA A CA 1
ATOM 792 C C . ALA A 1 100 ? -10.376 19.552 0.791 1.00 80.50 100 ALA A C 1
ATOM 794 O O . ALA A 1 100 ? -10.380 19.578 -0.436 1.00 80.50 100 ALA A O 1
ATOM 795 N N . GLY A 1 101 ? -10.976 18.576 1.481 1.00 85.69 101 GLY A N 1
ATOM 796 C CA . GLY A 1 101 ? -11.713 17.485 0.860 1.00 85.69 101 GLY A CA 1
ATOM 797 C C . GLY A 1 101 ? -11.368 16.121 1.438 1.00 85.69 101 GLY A C 1
ATOM 798 O O . GLY A 1 101 ? -10.845 15.984 2.549 1.00 85.69 101 GLY A O 1
ATOM 799 N N . VAL A 1 102 ? -11.705 15.102 0.657 1.00 86.50 102 VAL A N 1
ATOM 800 C CA . VAL A 1 102 ? -11.610 13.698 1.033 1.00 86.50 102 VAL A CA 1
ATOM 801 C C . VAL A 1 102 ? -10.648 12.996 0.080 1.00 86.50 102 VAL A C 1
ATOM 803 O O . VAL A 1 102 ? -10.772 13.130 -1.134 1.00 86.50 102 VAL A O 1
ATOM 806 N N . PHE A 1 103 ? -9.697 12.252 0.634 1.00 88.12 103 PHE A N 1
ATOM 807 C CA . PHE A 1 103 ? -8.679 11.527 -0.113 1.00 88.12 103 PHE A CA 1
ATOM 808 C C . PHE A 1 103 ? -8.666 10.056 0.303 1.00 88.12 103 PHE A C 1
ATOM 810 O O . PHE A 1 103 ? -8.543 9.737 1.485 1.00 88.12 103 PHE A O 1
ATOM 817 N N . GLN A 1 104 ? -8.794 9.159 -0.675 1.00 92.38 104 GLN A N 1
ATOM 818 C CA . GLN A 1 104 ? -8.762 7.718 -0.455 1.00 92.38 104 GLN A CA 1
ATOM 819 C C . GLN A 1 104 ? -7.325 7.211 -0.590 1.00 92.38 104 GLN A C 1
ATOM 821 O O . GLN A 1 104 ? -6.787 7.123 -1.691 1.00 92.38 104 GLN A O 1
ATOM 826 N N . LEU A 1 105 ? -6.710 6.857 0.533 1.00 91.56 105 LEU A N 1
ATOM 827 C CA . LEU A 1 105 ? -5.360 6.315 0.575 1.00 91.56 105 LEU A CA 1
ATOM 828 C C . LEU A 1 105 ? -5.411 4.782 0.512 1.00 91.56 105 LEU A C 1
ATOM 830 O O . LEU A 1 105 ? -5.865 4.144 1.461 1.00 91.56 105 LEU A O 1
ATOM 834 N N . LYS A 1 106 ? -4.918 4.192 -0.583 1.00 92.62 106 LYS A N 1
ATOM 835 C CA . LYS A 1 106 ? -4.770 2.729 -0.742 1.00 92.62 10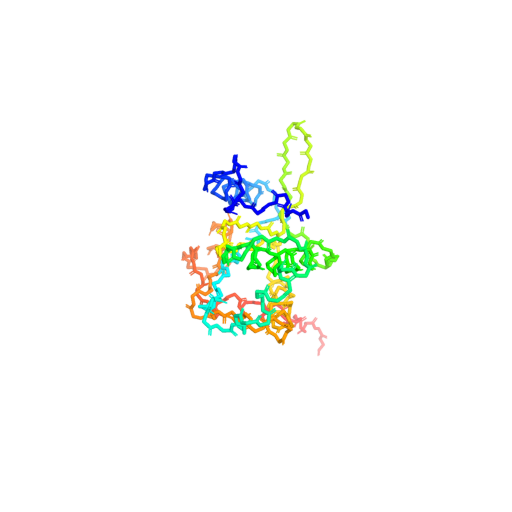6 LYS A CA 1
ATOM 836 C C . LYS A 1 106 ? -3.318 2.282 -0.882 1.00 92.62 106 LYS A C 1
ATOM 838 O O . LYS A 1 106 ? -2.956 1.186 -0.453 1.00 92.62 106 LYS A O 1
ATOM 843 N N . VAL A 1 107 ? -2.476 3.124 -1.470 1.00 90.12 107 VAL A N 1
ATOM 844 C CA . VAL A 1 107 ? -1.047 2.862 -1.645 1.00 90.12 107 VAL A CA 1
ATOM 845 C C . VAL A 1 107 ? -0.260 4.166 -1.666 1.00 90.12 107 VAL A C 1
ATOM 847 O O . VAL A 1 107 ? -0.731 5.198 -2.153 1.00 90.12 107 VAL A O 1
ATOM 850 N N . GLY A 1 108 ? 0.950 4.116 -1.134 1.00 82.75 108 GLY A N 1
ATOM 851 C CA . GLY A 1 108 ? 1.942 5.170 -1.244 1.00 82.75 108 GLY A CA 1
ATOM 852 C C . GLY A 1 108 ? 3.320 4.610 -0.943 1.00 82.75 108 GLY A C 1
ATOM 853 O O . GLY A 1 108 ? 3.449 3.558 -0.324 1.00 82.75 108 GLY A O 1
ATOM 854 N N . GLY A 1 109 ? 4.361 5.305 -1.369 1.00 72.94 109 GLY A N 1
ATOM 855 C CA . GLY A 1 109 ? 5.707 4.857 -1.057 1.00 72.94 109 GLY A CA 1
ATOM 856 C C . GLY A 1 109 ? 6.767 5.904 -1.300 1.00 72.94 109 GLY A C 1
ATOM 857 O O . GLY A 1 109 ? 6.506 6.999 -1.804 1.00 72.94 109 GLY A O 1
ATOM 858 N N . TYR A 1 110 ? 7.978 5.559 -0.893 1.00 63.19 110 TYR A N 1
ATOM 859 C CA . TYR A 1 110 ? 9.181 6.326 -1.152 1.00 63.19 110 TYR A CA 1
ATOM 860 C C . TYR A 1 110 ? 10.212 5.380 -1.757 1.00 63.19 110 TYR A C 1
ATOM 862 O O . TYR A 1 110 ? 10.683 4.477 -1.080 1.00 63.19 110 TYR A O 1
ATOM 870 N N . ALA A 1 111 ? 10.562 5.595 -3.026 1.00 60.03 111 ALA A N 1
ATOM 871 C CA . ALA A 1 111 ? 11.487 4.731 -3.752 1.00 60.03 111 ALA A CA 1
ATOM 872 C C . ALA A 1 111 ? 10.992 3.272 -3.754 1.00 60.03 111 ALA A C 1
ATOM 874 O O . ALA A 1 111 ? 9.958 3.002 -4.365 1.00 60.03 111 ALA A O 1
ATOM 875 N N . ASP A 1 112 ? 11.723 2.364 -3.111 1.00 59.94 112 ASP A N 1
ATOM 876 C CA . ASP A 1 112 ? 11.420 0.941 -2.949 1.00 59.94 112 ASP A CA 1
ATOM 877 C C . ASP A 1 112 ? 10.544 0.614 -1.736 1.00 59.94 112 ASP A C 1
ATOM 879 O O . ASP A 1 112 ? 9.883 -0.429 -1.738 1.00 59.94 112 ASP A O 1
ATOM 883 N N . ASP A 1 113 ? 10.432 1.523 -0.768 1.00 71.69 113 ASP A N 1
ATOM 884 C CA . ASP A 1 113 ? 9.541 1.364 0.377 1.00 71.69 113 ASP A CA 1
ATOM 885 C C . ASP A 1 113 ? 8.088 1.604 -0.046 1.00 71.69 113 ASP A C 1
ATOM 887 O O . ASP A 1 113 ? 7.642 2.745 -0.203 1.00 71.69 113 ASP A O 1
ATOM 891 N N . THR A 1 114 ? 7.329 0.520 -0.220 1.00 81.69 114 THR A N 1
ATOM 892 C CA . THR A 1 114 ? 5.906 0.568 -0.580 1.00 81.69 114 THR A CA 1
ATOM 893 C C . THR A 1 114 ? 5.035 0.269 0.635 1.00 81.69 114 THR A C 1
ATOM 895 O O . THR A 1 114 ? 5.153 -0.784 1.256 1.00 81.69 114 THR A O 1
ATOM 898 N N . ALA A 1 115 ? 4.090 1.155 0.938 1.00 88.12 115 ALA A N 1
ATOM 899 C CA . ALA A 1 115 ? 3.039 0.928 1.918 1.00 88.12 115 ALA A CA 1
ATOM 900 C C . ALA A 1 115 ? 1.672 0.841 1.228 1.00 88.12 115 ALA A C 1
ATOM 902 O O . ALA A 1 115 ? 1.284 1.724 0.464 1.00 88.12 115 ALA A O 1
ATOM 903 N N . SER A 1 116 ? 0.909 -0.206 1.529 1.00 90.75 116 SER A N 1
ATOM 904 C CA . SER A 1 116 ? -0.505 -0.292 1.166 1.00 90.75 116 SER A CA 1
ATOM 905 C C . SER A 1 116 ? -1.381 -0.139 2.402 1.00 90.75 116 SER A C 1
ATOM 907 O O . SER A 1 116 ? -1.032 -0.602 3.482 1.00 90.75 116 SER A O 1
ATOM 909 N N . TYR A 1 117 ? -2.521 0.520 2.251 1.00 92.88 117 TYR A N 1
ATOM 910 C CA . TYR A 1 117 ? -3.454 0.835 3.320 1.00 92.88 117 TYR A CA 1
ATOM 911 C C . TYR A 1 117 ? -4.789 0.192 2.984 1.00 92.88 117 TYR A C 1
ATOM 913 O O . TYR A 1 117 ? -5.306 0.371 1.883 1.00 92.88 117 TYR A O 1
ATOM 921 N N . VAL A 1 118 ? -5.344 -0.556 3.931 1.00 93.25 118 VAL A N 1
ATOM 922 C CA . VAL A 1 118 ? -6.587 -1.310 3.757 1.00 93.25 118 VAL A CA 1
ATOM 923 C C . VAL A 1 118 ? -7.544 -1.031 4.906 1.00 93.25 118 VAL A C 1
ATOM 925 O O . VAL A 1 118 ? -7.103 -0.778 6.030 1.00 93.25 118 VAL A O 1
ATOM 928 N N . ARG A 1 119 ? -8.855 -1.084 4.651 1.00 92.75 119 ARG A N 1
ATOM 929 C CA . ARG A 1 119 ? -9.863 -0.816 5.688 1.00 92.75 119 ARG A CA 1
ATOM 930 C C . ARG A 1 119 ? -10.055 -1.987 6.633 1.00 92.75 119 ARG A C 1
ATOM 932 O O . ARG A 1 119 ? -10.342 -1.785 7.808 1.00 92.75 119 ARG A O 1
ATOM 939 N N . ARG A 1 120 ? -9.922 -3.206 6.112 1.00 87.56 120 ARG A N 1
ATOM 940 C CA . ARG A 1 120 ? -10.181 -4.447 6.849 1.00 87.56 120 ARG A CA 1
ATOM 941 C C . ARG A 1 120 ? -9.249 -5.577 6.424 1.00 87.56 120 ARG A C 1
ATOM 943 O O . ARG A 1 120 ? -8.684 -5.568 5.332 1.00 87.56 120 ARG A O 1
ATOM 950 N N . ALA A 1 121 ? -9.147 -6.611 7.257 1.00 84.00 121 ALA A N 1
ATOM 951 C CA . ALA A 1 121 ? -8.272 -7.760 7.008 1.00 84.00 121 ALA A CA 1
ATOM 952 C C . ALA A 1 121 ? -8.573 -8.508 5.691 1.00 84.00 121 ALA A C 1
ATOM 954 O O . ALA A 1 121 ? -7.664 -9.073 5.092 1.00 84.00 121 ALA A O 1
ATOM 955 N N . ALA A 1 122 ? -9.818 -8.491 5.200 1.00 85.88 122 ALA A N 1
ATOM 956 C CA . ALA A 1 122 ? -10.175 -9.138 3.933 1.00 85.88 122 ALA A CA 1
ATOM 957 C C . ALA A 1 122 ? -9.43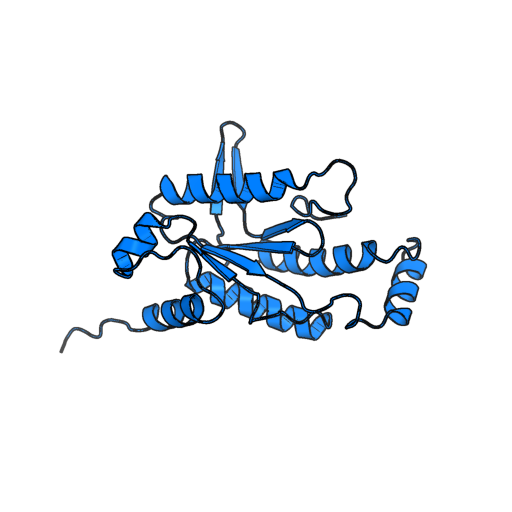4 -8.534 2.721 1.00 85.88 122 ALA A C 1
ATOM 959 O O . ALA A 1 122 ? -9.029 -9.263 1.818 1.00 85.88 122 ALA A O 1
ATOM 960 N N . GLU A 1 123 ? -9.185 -7.224 2.727 1.00 90.50 123 GLU A N 1
ATOM 961 C CA . GLU A 1 123 ? -8.462 -6.527 1.656 1.00 90.50 123 GLU A CA 1
ATOM 962 C C . GLU A 1 123 ? -6.969 -6.891 1.615 1.00 90.50 123 GLU A C 1
ATOM 964 O O . GLU A 1 123 ? -6.356 -6.833 0.552 1.00 90.50 123 GLU A O 1
ATOM 969 N N . VAL A 1 124 ? -6.383 -7.344 2.733 1.00 87.38 124 VAL A N 1
ATOM 970 C CA . VAL A 1 124 ? -4.996 -7.854 2.773 1.00 87.38 124 VAL A CA 1
ATOM 971 C C . VAL A 1 124 ? -4.821 -8.991 1.769 1.00 87.38 124 VAL A C 1
ATOM 973 O O . VAL A 1 124 ? -3.821 -9.044 1.058 1.00 87.38 124 VAL A O 1
ATOM 976 N N . ILE A 1 125 ? -5.808 -9.886 1.673 1.00 85.44 125 ILE A N 1
ATOM 977 C CA . ILE A 1 125 ? -5.776 -11.027 0.750 1.00 85.44 125 ILE A CA 1
ATOM 978 C C . ILE A 1 125 ? -5.721 -10.534 -0.701 1.00 85.44 125 ILE A C 1
ATOM 980 O O . ILE A 1 125 ? -4.993 -11.098 -1.518 1.00 85.44 125 ILE A O 1
ATOM 984 N N . ILE A 1 126 ? -6.450 -9.459 -1.006 1.00 89.69 126 ILE A N 1
ATOM 985 C CA . ILE A 1 126 ? -6.493 -8.849 -2.336 1.00 89.69 126 ILE A CA 1
ATOM 986 C C . ILE A 1 126 ? -5.134 -8.231 -2.670 1.00 89.69 126 ILE A C 1
ATOM 988 O O . ILE A 1 126 ? -4.596 -8.497 -3.743 1.00 89.69 126 ILE A O 1
ATOM 992 N N . ILE A 1 127 ? -4.530 -7.488 -1.733 1.00 89.38 127 ILE A N 1
ATOM 993 C CA . ILE A 1 127 ? -3.181 -6.932 -1.908 1.00 89.38 127 ILE A CA 1
ATOM 994 C C . ILE A 1 127 ? -2.164 -8.043 -2.171 1.00 89.38 127 ILE A C 1
ATOM 996 O O . ILE A 1 127 ? -1.416 -7.961 -3.141 1.00 89.38 127 ILE A O 1
ATOM 1000 N N . LEU A 1 128 ? -2.168 -9.114 -1.373 1.00 86.38 128 LEU A N 1
ATOM 1001 C CA . LEU A 1 128 ? -1.254 -10.244 -1.563 1.00 86.38 128 LEU A CA 1
ATOM 1002 C C . LEU A 1 128 ? -1.484 -10.978 -2.895 1.00 86.38 128 LEU A C 1
ATOM 1004 O O . LEU A 1 128 ? -0.538 -11.480 -3.499 1.00 86.38 128 LEU A O 1
ATOM 1008 N N . ALA A 1 129 ? -2.724 -11.049 -3.381 1.00 86.69 129 ALA A N 1
ATOM 1009 C CA . ALA A 1 129 ? -3.017 -11.611 -4.696 1.00 86.69 129 ALA A CA 1
ATOM 1010 C C . ALA A 1 129 ? -2.467 -10.720 -5.823 1.00 86.69 129 ALA A C 1
ATOM 1012 O O . ALA A 1 129 ? -1.819 -11.226 -6.741 1.00 86.69 129 ALA A O 1
ATOM 1013 N N . ILE A 1 130 ? -2.659 -9.400 -5.725 1.00 88.81 130 ILE A N 1
ATOM 1014 C CA . ILE A 1 130 ? -2.108 -8.428 -6.678 1.00 88.81 130 ILE A CA 1
ATOM 1015 C C . ILE A 1 130 ? -0.577 -8.503 -6.695 1.00 88.81 130 ILE A C 1
ATOM 1017 O O . ILE A 1 130 ? 0.003 -8.581 -7.777 1.00 88.81 130 ILE A O 1
ATOM 1021 N N . THR A 1 131 ? 0.088 -8.540 -5.534 1.00 86.00 131 THR A N 1
ATOM 1022 C CA . THR A 1 131 ? 1.559 -8.599 -5.475 1.00 86.00 131 THR A CA 1
ATOM 1023 C C . THR A 1 131 ? 2.115 -9.899 -6.052 1.00 86.00 131 THR A C 1
ATOM 1025 O O . THR A 1 131 ? 3.178 -9.875 -6.666 1.00 86.00 131 THR A O 1
ATOM 1028 N N . ARG A 1 132 ? 1.401 -11.026 -5.933 1.00 84.00 132 ARG A N 1
ATOM 1029 C CA . ARG A 1 132 ? 1.790 -12.299 -6.570 1.00 84.00 132 ARG A CA 1
ATOM 1030 C C . ARG A 1 132 ? 1.722 -12.234 -8.093 1.00 84.00 132 ARG A C 1
ATOM 1032 O O . ARG A 1 132 ? 2.672 -12.646 -8.751 1.00 84.00 132 ARG A O 1
ATOM 1039 N N . VAL A 1 133 ? 0.634 -11.700 -8.650 1.00 84.50 133 VAL A N 1
ATOM 1040 C CA . VAL A 1 133 ? 0.503 -11.504 -10.106 1.00 84.50 133 VAL A CA 1
ATOM 1041 C C . VAL A 1 133 ? 1.560 -10.519 -10.605 1.00 84.50 133 VAL A C 1
ATOM 1043 O O . VAL A 1 133 ? 2.225 -10.765 -11.607 1.00 84.50 133 VAL A O 1
ATOM 1046 N N . PHE A 1 134 ? 1.771 -9.431 -9.866 1.00 85.19 134 PHE A N 1
ATOM 1047 C CA . PHE A 1 134 ? 2.810 -8.453 -10.161 1.00 85.19 134 PHE A CA 1
ATOM 1048 C C . PHE A 1 134 ? 4.211 -9.074 -10.161 1.00 85.19 134 PHE A C 1
ATOM 1050 O O . PHE A 1 134 ? 4.982 -8.819 -11.083 1.00 85.19 134 PHE A O 1
ATOM 1057 N N . ALA A 1 135 ? 4.530 -9.928 -9.187 1.00 82.69 135 ALA A N 1
ATOM 1058 C CA . ALA A 1 135 ? 5.810 -10.625 -9.124 1.00 82.69 135 ALA A CA 1
ATOM 1059 C C . ALA A 1 135 ? 6.028 -11.546 -10.332 1.00 82.69 135 ALA A C 1
ATOM 1061 O O . ALA A 1 135 ? 7.126 -11.576 -10.881 1.00 82.69 135 ALA A O 1
ATOM 1062 N N . GLN A 1 136 ? 4.984 -12.251 -10.784 1.00 78.25 136 GLN A N 1
ATOM 1063 C CA . GLN A 1 136 ? 5.052 -13.095 -11.983 1.00 78.25 136 GLN A CA 1
ATOM 1064 C C . GLN A 1 136 ? 5.313 -12.279 -13.255 1.00 78.25 136 GLN A C 1
ATOM 1066 O O . GLN A 1 136 ? 6.043 -12.735 -14.128 1.00 78.25 136 GLN A O 1
ATOM 1071 N N . ALA A 1 137 ? 4.734 -11.081 -13.356 1.00 78.12 137 ALA A N 1
ATOM 1072 C CA . ALA A 1 137 ? 4.876 -10.222 -14.529 1.00 78.12 137 ALA A CA 1
ATOM 1073 C C . ALA A 1 137 ? 6.185 -9.416 -14.548 1.00 78.12 137 ALA A C 1
ATOM 1075 O O . ALA A 1 137 ? 6.720 -9.148 -15.618 1.00 78.12 137 ALA A O 1
ATOM 1076 N N . SER A 1 138 ? 6.682 -8.998 -13.381 1.00 76.19 138 SER A N 1
ATOM 1077 C CA . SER A 1 138 ? 7.816 -8.067 -13.270 1.00 76.19 138 SER A CA 1
ATOM 1078 C C . SER A 1 138 ? 9.128 -8.712 -12.822 1.00 76.19 138 SER A C 1
ATOM 1080 O O . SER A 1 138 ? 10.173 -8.078 -12.917 1.00 76.19 138 SER A O 1
ATOM 1082 N N . GLY A 1 139 ? 9.085 -9.925 -12.263 1.00 76.00 139 GLY A N 1
ATOM 1083 C CA . GLY A 1 139 ? 10.210 -10.529 -11.542 1.00 76.00 139 GLY A CA 1
ATOM 1084 C C . GLY A 1 139 ? 10.407 -9.987 -10.116 1.00 76.00 139 GLY A C 1
ATOM 1085 O O . GLY A 1 139 ? 11.127 -10.597 -9.320 1.00 76.00 139 GLY A O 1
ATOM 1086 N N . LEU A 1 140 ? 9.725 -8.896 -9.732 1.00 76.12 140 LEU A N 1
ATOM 1087 C CA . LEU A 1 140 ? 9.833 -8.293 -8.401 1.00 76.12 140 LEU A CA 1
ATOM 1088 C C . LEU A 1 140 ? 9.067 -9.107 -7.361 1.00 76.12 140 LEU A C 1
ATOM 1090 O O . LEU A 1 140 ? 7.859 -8.970 -7.172 1.00 76.12 140 LEU A O 1
ATOM 1094 N N . THR A 1 141 ? 9.791 -9.965 -6.651 1.00 76.56 141 THR A N 1
ATOM 1095 C CA . THR A 1 141 ? 9.192 -10.865 -5.665 1.00 76.56 141 THR A CA 1
ATOM 1096 C C . THR A 1 141 ? 9.112 -10.216 -4.287 1.00 76.56 141 THR A C 1
ATOM 1098 O O . THR A 1 141 ? 10.121 -9.748 -3.752 1.00 76.56 141 THR A O 1
ATOM 1101 N N . LEU A 1 142 ? 7.927 -10.259 -3.674 1.00 78.69 142 LEU A N 1
ATOM 1102 C CA . LEU A 1 142 ? 7.723 -9.811 -2.299 1.00 78.69 142 LEU A CA 1
ATOM 1103 C C . LEU A 1 142 ? 8.571 -10.639 -1.318 1.00 78.69 142 LEU A C 1
ATOM 1105 O O . LEU A 1 142 ? 8.656 -11.867 -1.388 1.00 78.69 142 LEU A O 1
ATOM 1109 N N . ASN A 1 143 ? 9.185 -9.956 -0.367 1.00 77.06 143 ASN A N 1
ATOM 1110 C CA . ASN A 1 143 ? 9.885 -10.543 0.753 1.00 77.06 143 ASN A CA 1
ATOM 1111 C C . ASN A 1 143 ? 8.915 -10.750 1.914 1.00 77.06 143 ASN A C 1
ATOM 1113 O O . ASN A 1 143 ? 8.767 -9.903 2.794 1.00 77.06 143 ASN A O 1
ATOM 1117 N N . GLU A 1 144 ? 8.261 -11.905 1.942 1.00 70.75 144 GLU A N 1
ATOM 1118 C CA . GLU A 1 144 ? 7.261 -12.221 2.970 1.00 70.75 144 GLU A CA 1
ATOM 1119 C C . GLU A 1 144 ? 7.814 -12.107 4.403 1.00 70.75 144 GLU A C 1
ATOM 1121 O O . GLU A 1 144 ? 7.095 -11.706 5.312 1.00 70.75 144 GLU A O 1
ATOM 1126 N N . LYS A 1 145 ? 9.112 -12.382 4.607 1.00 67.50 145 LYS A N 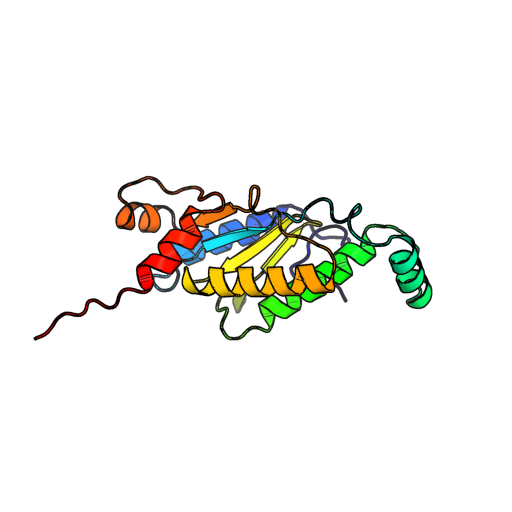1
ATOM 1127 C CA . LYS A 1 145 ? 9.768 -12.297 5.925 1.00 67.50 145 LYS A CA 1
ATOM 1128 C C . LYS A 1 145 ? 9.988 -10.866 6.413 1.00 67.50 145 LYS A C 1
ATOM 1130 O O . LYS A 1 145 ? 10.109 -10.656 7.615 1.00 67.50 145 LYS A O 1
ATOM 1135 N N . LYS A 1 146 ? 10.094 -9.907 5.492 1.00 68.94 146 LYS A N 1
ATOM 1136 C CA . LYS A 1 146 ? 10.253 -8.480 5.804 1.00 68.94 146 LYS A CA 1
ATOM 1137 C C . LYS A 1 146 ? 8.967 -7.685 5.617 1.00 68.94 146 LYS A C 1
ATOM 1139 O O . LYS A 1 146 ? 8.901 -6.543 6.051 1.00 68.94 146 LYS A O 1
ATOM 1144 N N . THR A 1 147 ? 7.949 -8.294 5.016 1.00 77.06 147 THR A N 1
ATOM 1145 C CA . THR A 1 147 ? 6.631 -7.685 4.892 1.00 77.06 147 THR A CA 1
ATOM 1146 C C . THR A 1 147 ? 5.964 -7.631 6.261 1.00 77.06 147 THR A C 1
ATOM 1148 O O . THR A 1 147 ? 5.803 -8.651 6.942 1.00 77.06 147 THR A O 1
ATOM 1151 N N . LEU A 1 148 ? 5.571 -6.428 6.665 1.00 79.25 148 LEU A N 1
ATOM 1152 C CA . LEU A 1 148 ? 4.947 -6.169 7.959 1.00 79.25 148 LEU A CA 1
ATOM 1153 C C . LEU A 1 148 ? 3.504 -5.735 7.764 1.00 79.25 148 LEU A C 1
ATOM 1155 O O . LEU A 1 148 ? 3.198 -4.965 6.859 1.00 79.25 148 LEU A O 1
ATOM 1159 N N . VAL A 1 149 ? 2.626 -6.175 8.659 1.00 82.44 149 VAL A N 1
ATOM 1160 C CA . VAL A 1 149 ? 1.268 -5.650 8.771 1.00 82.44 149 VAL A CA 1
ATOM 1161 C C . VAL A 1 149 ? 1.129 -4.940 10.109 1.00 82.44 149 VAL A C 1
ATOM 1163 O O . VAL A 1 149 ? 1.449 -5.486 11.165 1.00 82.44 149 VAL A O 1
ATOM 1166 N N . VAL A 1 150 ? 0.665 -3.700 10.068 1.00 83.62 150 VAL A N 1
ATOM 1167 C CA . VAL A 1 150 ? 0.570 -2.808 11.221 1.00 83.62 150 VAL A CA 1
ATOM 1168 C C . VAL A 1 150 ? -0.875 -2.366 11.384 1.00 83.62 150 VAL A C 1
ATOM 1170 O O . VAL A 1 150 ? -1.500 -1.907 10.431 1.00 83.62 150 VAL A O 1
ATOM 1173 N N . ALA A 1 151 ? -1.410 -2.489 12.598 1.00 86.00 151 ALA A N 1
ATOM 1174 C CA . ALA A 1 151 ? -2.722 -1.943 12.917 1.00 86.00 151 ALA A CA 1
ATOM 1175 C C . ALA A 1 151 ? -2.645 -0.414 13.004 1.00 86.00 151 ALA A C 1
ATOM 1177 O O . ALA A 1 151 ? -1.833 0.127 13.758 1.00 86.00 151 ALA A O 1
ATOM 1178 N N . LEU A 1 152 ? -3.508 0.285 12.267 1.00 86.75 152 LEU A N 1
ATOM 1179 C CA . LEU A 1 152 ? -3.572 1.750 12.307 1.00 86.75 152 LEU A CA 1
ATOM 1180 C C . LEU A 1 152 ? -4.275 2.262 13.573 1.00 86.75 152 LEU A C 1
ATOM 1182 O O . LEU A 1 152 ? -3.985 3.366 14.040 1.00 86.75 152 LEU A O 1
ATOM 1186 N N . ASN A 1 153 ? -5.111 1.421 14.187 1.00 87.81 153 ASN A N 1
ATOM 1187 C CA . ASN A 1 153 ? -5.672 1.623 15.519 1.00 87.81 153 ASN A CA 1
ATOM 1188 C C . ASN A 1 153 ? -5.241 0.483 16.478 1.00 87.81 153 ASN A C 1
ATOM 1190 O O . ASN A 1 153 ? -5.942 -0.521 16.631 1.00 87.81 153 ASN A O 1
ATOM 1194 N N . PRO A 1 154 ? -4.083 0.618 17.157 1.00 75.56 154 PRO A N 1
ATOM 1195 C CA . PRO A 1 154 ? -3.553 -0.421 18.046 1.00 75.56 154 PRO A CA 1
ATOM 1196 C C . PRO A 1 154 ? -4.433 -0.710 19.267 1.00 75.56 154 PRO A C 1
ATOM 1198 O O . PRO A 1 154 ? -4.370 -1.807 19.824 1.00 75.56 154 PRO A O 1
ATOM 1201 N N . VAL A 1 155 ? -5.232 0.267 19.708 1.00 76.25 155 VAL A N 1
ATOM 1202 C CA . VAL A 1 155 ? -6.124 0.117 20.867 1.00 76.25 155 VAL A CA 1
ATOM 1203 C C . VAL A 1 155 ? -7.226 -0.878 20.532 1.00 76.25 155 VAL A C 1
ATOM 1205 O O . VAL A 1 155 ? -7.449 -1.820 21.291 1.00 76.25 155 VAL A O 1
ATOM 1208 N N . GLU A 1 156 ? -7.854 -0.723 19.368 1.00 74.88 156 GLU A N 1
ATOM 1209 C CA . GLU A 1 156 ? -8.903 -1.637 18.920 1.00 74.88 156 GLU A CA 1
ATOM 1210 C C . GLU A 1 156 ? -8.349 -3.036 18.614 1.00 74.88 156 GLU A C 1
ATOM 1212 O O . GLU A 1 156 ? -8.901 -4.045 19.058 1.00 74.88 156 GLU A O 1
ATOM 1217 N N . ALA A 1 157 ? -7.174 -3.107 17.981 1.00 66.12 157 ALA A N 1
ATOM 1218 C CA . ALA A 1 157 ? -6.481 -4.374 17.755 1.00 66.12 157 ALA A CA 1
ATOM 1219 C C . ALA A 1 157 ? -6.143 -5.110 19.068 1.00 66.12 157 ALA A C 1
ATOM 1221 O O . ALA A 1 157 ? -6.221 -6.338 19.133 1.00 66.12 157 ALA A O 1
ATOM 1222 N N . THR A 1 158 ? -5.800 -4.375 20.132 1.00 60.97 158 THR A N 1
ATOM 1223 C CA . THR A 1 158 ? -5.480 -4.950 21.450 1.00 60.97 158 THR A CA 1
ATOM 1224 C C . THR A 1 158 ? -6.726 -5.489 22.157 1.00 60.97 158 THR A C 1
ATOM 1226 O O . THR A 1 158 ? -6.661 -6.569 22.743 1.00 60.97 158 THR A O 1
ATOM 1229 N N . LYS A 1 159 ? -7.873 -4.799 22.065 1.00 63.59 159 LYS A N 1
ATOM 1230 C CA . LYS A 1 159 ? -9.144 -5.268 22.651 1.00 63.59 159 LYS A CA 1
ATOM 1231 C C . LYS A 1 159 ? -9.578 -6.619 22.087 1.00 63.59 159 LYS A C 1
ATOM 1233 O O . LYS A 1 159 ? -9.957 -7.501 22.847 1.00 63.59 159 LYS A O 1
ATOM 1238 N N . ARG A 1 160 ? -9.487 -6.798 20.766 1.00 59.41 160 ARG A N 1
ATOM 1239 C CA . ARG A 1 160 ? -9.908 -8.043 20.100 1.00 59.41 160 ARG A CA 1
ATOM 1240 C C . ARG A 1 160 ? -8.994 -9.235 20.364 1.00 59.41 160 ARG A C 1
ATOM 1242 O O . ARG A 1 160 ? -9.431 -10.375 20.274 1.00 59.41 160 ARG A O 1
ATOM 1249 N N . THR A 1 161 ? -7.718 -8.984 20.640 1.00 52.41 161 THR A N 1
ATOM 1250 C CA . THR A 1 161 ? -6.687 -10.034 20.665 1.00 52.41 161 THR A CA 1
ATOM 1251 C C . THR A 1 161 ? -6.162 -10.331 22.068 1.00 52.41 161 THR A C 1
ATOM 1253 O O . THR A 1 161 ? -5.426 -11.301 22.251 1.00 52.41 161 THR A O 1
ATOM 1256 N N . GLY A 1 162 ? -6.509 -9.503 23.061 1.00 47.41 162 GLY A N 1
ATOM 1257 C CA . GLY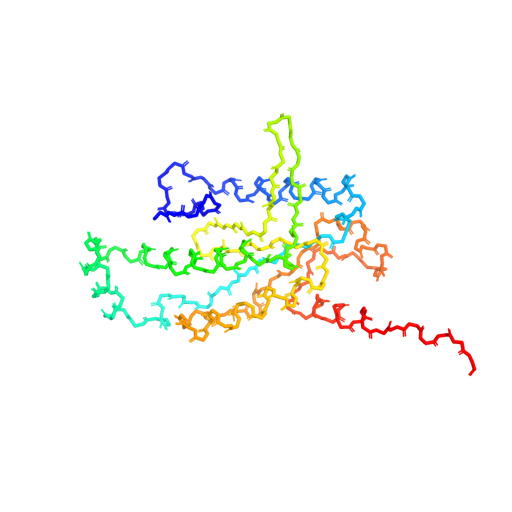 A 1 162 ? -6.032 -9.622 24.441 1.00 47.41 162 GLY A CA 1
ATOM 1258 C C . GLY A 1 162 ? -4.523 -9.385 24.607 1.00 47.41 162 GLY A C 1
ATOM 1259 O O . GLY A 1 162 ? -3.977 -9.634 25.680 1.00 47.41 162 GLY A O 1
ATOM 1260 N N . ARG A 1 163 ? -3.821 -8.924 23.560 1.00 41.22 163 ARG A N 1
ATOM 1261 C CA . ARG A 1 163 ? -2.370 -8.669 23.539 1.00 41.22 163 ARG A CA 1
ATOM 1262 C C . ARG A 1 163 ? -2.074 -7.349 22.833 1.00 41.22 163 ARG A C 1
ATOM 1264 O O . ARG A 1 163 ? -2.767 -6.986 21.893 1.00 41.22 163 ARG A O 1
ATOM 1271 N N . ARG A 1 164 ? -1.018 -6.634 23.251 1.00 43.31 164 ARG A N 1
ATOM 1272 C CA . ARG A 1 164 ? -0.551 -5.425 22.544 1.00 43.31 164 ARG A CA 1
ATOM 1273 C C . ARG A 1 164 ? -0.110 -5.803 21.130 1.00 43.31 164 ARG A C 1
ATOM 1275 O O . ARG A 1 164 ? 0.986 -6.325 20.948 1.00 43.31 164 ARG A O 1
ATOM 1282 N N . VAL A 1 165 ? -0.939 -5.512 20.132 1.00 49.88 165 VAL A N 1
ATOM 1283 C CA . VAL A 1 165 ? -0.572 -5.658 18.719 1.00 49.88 165 VAL A CA 1
ATOM 1284 C C . VAL A 1 165 ? -0.005 -4.322 18.261 1.00 49.88 165 VAL A C 1
ATOM 1286 O O . VAL A 1 165 ? -0.705 -3.314 18.245 1.00 49.88 165 VAL A O 1
ATOM 1289 N N . HIS A 1 166 ? 1.293 -4.278 17.976 1.00 45.19 166 HIS A N 1
ATOM 1290 C CA . HIS A 1 166 ? 1.925 -3.120 17.329 1.00 45.19 166 HIS A CA 1
ATOM 1291 C C . HIS A 1 166 ? 2.432 -3.478 15.932 1.00 45.19 166 HIS A C 1
ATOM 1293 O O . HIS A 1 166 ? 2.370 -2.638 15.045 1.00 45.19 166 HIS A O 1
ATOM 1299 N N . VAL A 1 167 ? 2.875 -4.719 15.712 1.00 46.72 167 VAL A N 1
ATOM 1300 C CA . VAL A 1 167 ? 3.395 -5.191 14.426 1.00 46.72 167 VAL A CA 1
ATOM 1301 C C . VAL A 1 167 ? 3.138 -6.692 14.311 1.00 46.72 167 VAL A C 1
ATOM 1303 O O . VAL A 1 167 ? 3.470 -7.456 15.215 1.00 46.72 167 VAL A O 1
ATOM 1306 N N . ALA A 1 168 ? 2.552 -7.107 13.197 1.00 49.38 168 ALA A N 1
ATOM 1307 C CA . ALA A 1 168 ? 2.386 -8.488 12.784 1.00 49.38 168 ALA A CA 1
ATOM 1308 C C . ALA A 1 168 ? 3.341 -8.757 11.614 1.00 49.38 168 ALA A C 1
ATOM 1310 O O . ALA A 1 168 ? 3.099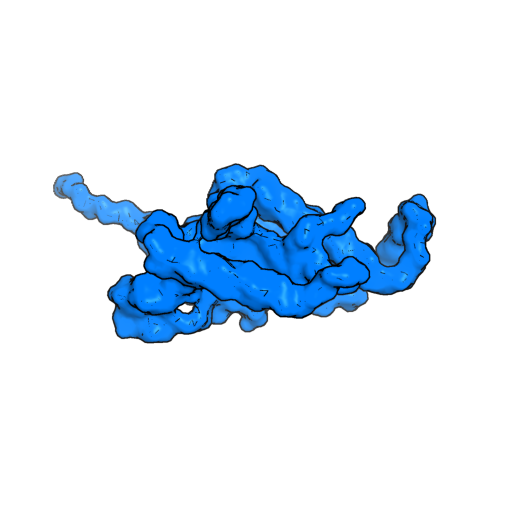 -8.303 10.498 1.00 49.38 168 ALA A O 1
ATOM 1311 N N . VAL A 1 169 ? 4.439 -9.473 11.857 1.00 40.22 169 VAL A N 1
ATOM 1312 C CA . VAL A 1 169 ? 5.322 -9.946 10.777 1.00 40.22 169 VAL A CA 1
ATOM 1313 C C . VAL A 1 169 ? 4.617 -11.101 10.072 1.00 40.22 169 VAL A C 1
ATOM 1315 O O . VAL A 1 169 ? 4.280 -12.063 10.757 1.00 40.22 169 VAL A O 1
ATOM 1318 N N . GLY A 1 170 ? 4.403 -10.997 8.753 1.00 40.84 170 GLY A N 1
ATOM 1319 C CA . GLY A 1 170 ? 4.106 -12.076 7.789 1.00 40.84 170 GLY A CA 1
ATOM 1320 C C . GLY A 1 170 ? 2.914 -13.022 8.028 1.00 40.84 170 GLY A C 1
ATOM 1321 O O . GLY A 1 170 ? 2.132 -13.258 7.117 1.00 40.84 170 GLY A O 1
ATOM 1322 N N . THR A 1 171 ? 2.743 -13.577 9.224 1.00 38.72 171 THR A N 1
ATOM 1323 C CA . THR A 1 171 ? 1.826 -14.686 9.530 1.00 38.72 171 THR A CA 1
ATOM 1324 C C . THR A 1 171 ? 0.551 -14.228 10.242 1.00 38.72 171 THR A C 1
ATOM 1326 O O . THR A 1 171 ? -0.538 -14.709 9.952 1.00 38.72 171 THR A O 1
ATOM 1329 N N . TYR A 1 172 ? 0.636 -13.226 11.120 1.00 42.34 172 TYR A N 1
ATOM 1330 C CA . TYR A 1 172 ? -0.468 -12.899 12.036 1.00 42.34 172 TYR A CA 1
ATOM 1331 C C . TYR A 1 172 ? -1.681 -12.212 11.370 1.00 42.34 172 TYR A C 1
ATOM 1333 O O . TYR A 1 172 ? -2.819 -12.424 11.787 1.00 42.34 172 TYR A O 1
ATOM 1341 N N . ALA A 1 173 ? -1.478 -11.418 10.313 1.00 43.88 173 ALA A N 1
ATOM 1342 C CA . ALA A 1 173 ? -2.591 -10.824 9.560 1.00 43.88 173 ALA A CA 1
ATOM 1343 C C . ALA A 1 173 ? -3.296 -11.843 8.648 1.00 43.88 173 ALA A C 1
ATOM 1345 O O . ALA A 1 173 ? -4.513 -11.775 8.474 1.00 43.88 173 ALA A O 1
ATOM 1346 N N . ILE A 1 174 ? -2.543 -12.809 8.111 1.00 42.91 174 ILE A N 1
ATOM 1347 C CA . ILE A 1 174 ? -3.070 -13.879 7.255 1.00 42.91 174 ILE A CA 1
ATOM 1348 C C . ILE A 1 174 ? -3.933 -14.839 8.088 1.00 42.91 174 ILE A C 1
ATOM 1350 O O . ILE A 1 174 ? -5.047 -15.169 7.680 1.00 42.91 174 ILE A O 1
ATOM 1354 N N . ASP A 1 175 ? -3.482 -15.199 9.293 1.00 40.41 175 ASP A N 1
ATOM 1355 C CA . ASP A 1 175 ? -4.221 -16.088 10.199 1.00 40.41 175 ASP A CA 1
ATOM 1356 C C . ASP A 1 175 ? -5.528 -15.461 10.722 1.00 40.41 175 ASP A C 1
ATOM 1358 O O . ASP A 1 175 ? -6.539 -16.153 10.870 1.00 40.41 175 ASP A O 1
ATOM 1362 N N . ASN A 1 176 ? -5.559 -14.143 10.954 1.00 44.09 176 ASN A N 1
ATOM 1363 C CA . ASN A 1 176 ? -6.786 -13.442 11.354 1.00 44.09 176 ASN A CA 1
ATOM 1364 C C . ASN A 1 176 ? -7.777 -13.257 10.192 1.00 44.09 176 ASN A C 1
ATOM 1366 O O . ASN A 1 176 ? -8.979 -13.414 10.401 1.00 44.09 176 ASN A O 1
ATOM 1370 N N . ALA A 1 177 ? -7.301 -13.008 8.966 1.00 42.16 177 ALA A N 1
ATOM 1371 C CA . ALA A 1 177 ? -8.153 -12.975 7.771 1.00 42.16 177 ALA A CA 1
ATOM 1372 C C . ALA A 1 177 ? -8.737 -14.360 7.412 1.00 42.16 177 ALA A C 1
ATOM 1374 O O . ALA A 1 177 ? -9.762 -14.458 6.736 1.00 42.16 177 ALA A O 1
ATOM 1375 N N . ALA A 1 178 ? -8.097 -15.445 7.863 1.00 34.62 178 ALA A N 1
ATOM 1376 C CA . ALA A 1 178 ? -8.625 -16.803 7.765 1.00 34.62 178 ALA A CA 1
ATOM 1377 C C . ALA A 1 178 ? -9.643 -17.138 8.876 1.00 34.62 178 ALA A C 1
ATOM 1379 O O . ALA A 1 178 ? -10.544 -17.942 8.643 1.00 34.62 178 ALA A O 1
ATOM 1380 N N . ARG A 1 179 ? -9.556 -16.519 10.065 1.00 40.72 179 ARG A N 1
ATOM 1381 C CA . ARG A 1 179 ? -10.510 -16.740 11.175 1.00 40.72 179 ARG A CA 1
ATOM 1382 C C . ARG A 1 179 ? -11.867 -16.071 10.977 1.00 40.72 179 ARG A C 1
ATOM 1384 O O . ARG A 1 179 ? -12.864 -16.628 11.419 1.00 40.72 179 ARG A O 1
ATOM 1391 N N . THR A 1 180 ? -11.937 -14.950 10.262 1.00 41.75 180 THR A N 1
ATOM 1392 C CA . THR A 1 180 ? -13.208 -14.298 9.886 1.00 41.75 180 THR A CA 1
ATOM 1393 C C . THR A 1 180 ? -14.031 -15.088 8.853 1.00 41.75 180 THR A C 1
ATOM 1395 O O . THR A 1 180 ? -15.100 -14.639 8.455 1.00 41.75 180 THR A O 1
ATOM 1398 N N . ARG A 1 181 ? -13.562 -16.275 8.428 1.00 38.50 181 ARG A N 1
ATOM 1399 C CA . ARG A 1 181 ? -14.270 -17.225 7.551 1.00 38.50 181 ARG A CA 1
ATOM 1400 C C . ARG A 1 181 ? -15.029 -18.348 8.273 1.00 38.50 181 ARG A C 1
ATOM 1402 O O . ARG A 1 181 ? -15.477 -19.270 7.598 1.00 38.50 181 ARG A O 1
ATOM 1409 N N . ARG A 1 182 ? -15.200 -18.314 9.598 1.00 30.06 182 ARG A N 1
ATOM 1410 C CA . ARG A 1 182 ? -16.238 -19.146 10.232 1.00 30.06 182 ARG A CA 1
ATOM 1411 C C . ARG A 1 182 ? -17.514 -18.316 10.360 1.00 30.06 182 ARG A C 1
ATOM 1413 O O . ARG A 1 182 ? -17.514 -17.401 11.180 1.00 30.06 182 ARG A O 1
ATOM 1420 N N . PRO A 1 183 ? -18.573 -18.597 9.578 1.00 35.66 183 PRO A N 1
ATOM 1421 C CA . PRO A 1 183 ? -19.898 -18.273 10.064 1.00 35.66 183 PRO A CA 1
ATOM 1422 C C . PRO A 1 183 ? -20.086 -19.051 11.366 1.00 35.66 183 PRO A C 1
ATOM 1424 O O . PRO A 1 183 ? -19.688 -20.214 11.479 1.00 35.66 183 PRO A O 1
ATOM 1427 N N . GLU A 1 184 ? -20.623 -18.375 12.370 1.00 42.53 184 GLU A N 1
ATOM 1428 C CA . GLU A 1 184 ? -21.289 -19.051 13.467 1.00 42.53 184 GLU A CA 1
ATOM 1429 C C . GLU A 1 184 ? -22.468 -19.801 12.839 1.00 42.53 184 GLU A C 1
ATOM 1431 O O . GLU A 1 184 ? -23.511 -19.215 12.568 1.00 42.53 184 GLU A O 1
ATOM 1436 N N . ASP A 1 185 ? -22.266 -21.082 12.524 1.00 39.97 185 ASP A N 1
ATOM 1437 C CA . ASP A 1 185 ? -23.374 -22.021 12.387 1.00 39.97 185 ASP A CA 1
ATOM 1438 C C . ASP A 1 185 ? -23.984 -22.152 13.783 1.00 39.97 185 ASP A C 1
ATOM 1440 O O . ASP A 1 185 ? -23.545 -22.947 14.616 1.00 39.97 185 ASP A O 1
ATOM 1444 N N . ASN A 1 186 ? -24.957 -21.287 14.043 1.00 41.62 186 ASN A N 1
ATOM 1445 C CA . ASN A 1 186 ? -25.902 -21.410 15.130 1.00 41.62 186 ASN A CA 1
ATOM 1446 C C . ASN A 1 186 ? -27.298 -21.399 14.504 1.00 41.62 186 ASN A C 1
ATOM 1448 O O . ASN A 1 186 ? -27.763 -20.350 14.067 1.00 41.62 186 ASN A O 1
ATOM 1452 N N . ASP A 1 187 ? -27.883 -22.590 14.355 1.00 39.06 187 ASP A N 1
ATOM 1453 C CA . ASP A 1 187 ? -29.253 -22.924 14.778 1.00 39.06 187 ASP A CA 1
ATOM 1454 C C . ASP A 1 187 ? -29.701 -24.255 14.143 1.00 39.06 187 ASP A C 1
ATOM 1456 O O . ASP A 1 187 ? -29.813 -24.364 12.919 1.00 39.06 187 ASP A O 1
ATOM 1460 N N . GLY A 1 188 ? -29.996 -25.253 14.991 1.00 37.78 188 GLY A N 1
ATOM 1461 C CA . GLY A 1 188 ? -30.693 -26.497 14.624 1.00 37.78 188 GLY A CA 1
ATOM 1462 C C . GLY A 1 188 ? -30.162 -27.753 15.291 1.00 37.78 188 GLY A C 1
ATOM 1463 O O . GLY A 1 188 ? -29.471 -28.518 14.586 1.00 37.78 188 GLY A O 1
#

pLDDT: mean 71.68, std 17.67, range [30.06, 94.75]

Secondary structure (DSSP, 8-state):
---TTB-SSSTT--THHHHHHHHHHHHHHHH-GGGTT-EEEEE-BTTTTTSS-HHHHHHHHHHTT----THHHHHHHHHHHHHHHHH-TT---EEEEETTEEEEESEEEETTEEEEEESSHHHHHHHHHHHHHHHHHHS--B-TTT-EEEESSHHHHHHHHSS--S-EETTHHHHHHHHTT-------

Foldseek 3Di:
DFDPQAQAPDPPRDPVSVVVVLLLLLVQCVPDVLQVAKKKKWWAWPPLPVQFDLVVQCVVCVVVVHHSPPQPSLSVLVRVLVVVQVPDPVFQFGWGQDPVGIDHFAWHAYRRTIMGMGRHLLCVVVSVVSQVVSCVVRVGHTDQQPIKMAGSNQVSVCVVPVDRGGIDRNPPSVVVSVVVPDDPPDDD

Sequence (188 aa):
MIHPNQNGFVPFRTIHATVDLFTAAQAAAKSDPDMAEALALLLDFRKAYDSVDREFLYAVLDWLGFPPEGALLFLLVLEALYRRIDSDRNIEGVMLRSKAGVFQLKVGGYADDTASYVRRAAEVIIILAITRVFAQASGLTLNEKKTLVVALNPVEATKRTGRRVHVAVGTYAIDNAARTRRPEDNDG

Radius of gyration: 18.05 Å; chains: 1; bounding box: 51×48×51 Å

Organism: NCBI:txid129364